Protein AF-D7A2U1-F1 (afdb_monomer)

Solvent-accessible surface area (backbone atoms only — not comparable to full-atom values): 10963 Å² total; per-residue (Å²): 135,89,74,88,78,70,87,69,77,74,86,73,83,76,58,61,62,72,36,66,75,49,27,53,50,54,51,51,44,51,55,37,50,50,51,31,51,52,30,52,53,51,42,58,48,54,57,47,52,61,68,72,47,79,77,70,96,51,59,62,74,56,27,54,76,69,73,43,89,65,82,78,58,64,66,57,54,51,50,46,53,51,32,54,46,50,36,49,51,29,52,53,50,45,54,54,46,55,51,51,48,60,64,42,44,62,60,35,48,49,57,48,48,62,69,44,41,64,62,51,27,54,53,50,32,54,50,47,54,52,47,52,54,49,52,52,54,48,47,56,52,53,51,53,50,50,51,36,57,73,70,72,48,86,58,71,86,72,62,79,81,84,64,65,92,46,41,56,71,90,82,42,20,54,59,42,53,50,51,48,53,34,36,77,72,70,35,32,93,125

Nearest PDB structures (foldseek):
  6djl-assembly1_C  TM=4.230E-01  e=4.442E+00  Homo sapiens
  4wpe-assembly1_A-2  TM=2.690E-01  e=4.978E+00  Saccharomyces cerevisiae S288C

Secondary structure (DSSP, 8-state):
------------PPPGGGSHHHHHHHHHHHHHHHHHHHHHHHHHHHHHHHHHSPPPSS-HHHHHHTT------HHHHHHHHHHHHHHHHHHHHHHHHHHHHHHHHHHHHHHHHHHHHHHHHHHHHHHHHHHHHHHHHHHHHHHHHHHHHHTT---GGG-PPP-GGG--TTTTHHHHHHHHHHHHTTSS--

Foldseek 3Di:
DDDPPDPPVPDDQDDLCVPPVLVVLVVVLVVLVVQLVVLVVVLVVLVVVVVPDDDPPDDQVVCVVVVHDDDPCVVSVVSNVVSVVSNVVSVVVNVVSVVVSVVCVVVSVVVSCVVCVVVVLVVLQVVLVVLVVVLVVVVVVVVVVVVCVVVVHDCVVVVDDDPCVQPDVVVVGPSNVSNVVCVVVVSYDD

Structure (mmCIF, N/CA/C/O backbone):
data_AF-D7A2U1-F1
#
_entry.id   AF-D7A2U1-F1
#
loop_
_atom_site.group_PDB
_atom_site.id
_atom_site.type_symbol
_atom_site.label_atom_id
_atom_site.label_alt_id
_atom_site.label_comp_id
_atom_site.label_asym_id
_atom_site.label_entity_id
_atom_site.label_seq_id
_atom_site.pdbx_PDB_ins_code
_atom_site.Cartn_x
_atom_site.Cartn_y
_atom_site.Cartn_z
_atom_site.occupancy
_atom_site.B_iso_or_equiv
_atom_site.auth_seq_id
_atom_site.auth_comp_id
_atom_site.auth_asym_id
_atom_site.auth_atom_id
_atom_site.pdbx_PDB_model_num
ATOM 1 N N . MET A 1 1 ? -17.015 -5.961 -38.546 1.00 36.94 1 MET A N 1
ATOM 2 C CA . MET A 1 1 ? -16.729 -7.315 -38.029 1.00 36.94 1 MET A CA 1
ATOM 3 C C . MET A 1 1 ? -16.160 -7.186 -36.632 1.00 36.94 1 MET A C 1
ATOM 5 O O . MET A 1 1 ? -15.204 -6.450 -36.437 1.00 36.94 1 MET A O 1
ATOM 9 N N . ALA A 1 2 ? -16.819 -7.824 -35.670 1.00 43.53 2 ALA A N 1
ATOM 10 C CA . ALA A 1 2 ? -16.455 -7.813 -34.265 1.00 43.53 2 ALA A CA 1
ATOM 11 C C . ALA A 1 2 ? -15.238 -8.707 -33.988 1.00 43.53 2 ALA A C 1
ATOM 13 O O . ALA A 1 2 ? -15.173 -9.831 -34.483 1.00 43.53 2 ALA A O 1
ATOM 14 N N . LYS A 1 3 ? -14.357 -8.246 -33.098 1.00 37.22 3 LYS A N 1
ATOM 15 C CA . LYS A 1 3 ? -13.795 -9.101 -32.049 1.00 37.22 3 LYS A CA 1
ATOM 16 C C . LYS A 1 3 ? -13.407 -8.239 -30.850 1.00 37.22 3 LYS A C 1
ATOM 18 O O . LYS A 1 3 ? -12.288 -7.751 -30.728 1.00 37.22 3 LYS A O 1
ATOM 23 N N . ALA A 1 4 ? -14.389 -8.037 -29.972 1.00 47.97 4 ALA A N 1
ATOM 24 C CA . ALA A 1 4 ? -14.117 -7.748 -28.575 1.00 47.97 4 ALA A CA 1
ATOM 25 C C . ALA A 1 4 ? -13.250 -8.899 -28.057 1.00 47.97 4 ALA A C 1
ATOM 27 O O . ALA A 1 4 ? -13.693 -10.048 -28.041 1.00 47.97 4 ALA A O 1
ATOM 28 N N . THR A 1 5 ? -11.996 -8.603 -27.737 1.00 38.47 5 THR A N 1
ATOM 29 C CA . THR A 1 5 ? -11.069 -9.608 -27.225 1.00 38.47 5 THR A CA 1
ATOM 30 C C . THR A 1 5 ? -10.837 -9.292 -25.761 1.00 38.47 5 THR A C 1
ATOM 32 O O . THR A 1 5 ? -10.084 -8.391 -25.417 1.00 38.47 5 THR A O 1
ATOM 35 N N . THR A 1 6 ? -11.586 -10.039 -24.953 1.00 37.78 6 THR A N 1
ATOM 36 C CA . THR A 1 6 ? -11.286 -10.445 -23.582 1.00 37.78 6 THR A CA 1
ATOM 37 C C . THR A 1 6 ? -11.189 -9.321 -22.557 1.00 37.78 6 THR A C 1
ATOM 39 O O . THR A 1 6 ? -10.197 -8.610 -22.446 1.00 37.78 6 THR A O 1
ATOM 42 N N . THR A 1 7 ? -12.223 -9.232 -21.723 1.00 44.09 7 THR A N 1
ATOM 43 C CA . THR A 1 7 ? -12.132 -8.664 -20.380 1.00 44.09 7 THR A CA 1
ATOM 44 C C . THR A 1 7 ? -11.106 -9.491 -19.601 1.00 44.09 7 THR A C 1
ATOM 46 O O . THR A 1 7 ? -11.452 -10.472 -18.950 1.00 44.09 7 THR A O 1
ATOM 49 N N . ASP A 1 8 ? -9.826 -9.148 -19.746 1.00 48.16 8 ASP A N 1
ATOM 50 C CA . ASP A 1 8 ? -8.756 -9.624 -18.878 1.00 48.16 8 ASP A CA 1
ATOM 51 C C . ASP A 1 8 ? -9.164 -9.214 -17.464 1.00 48.16 8 ASP A C 1
ATOM 53 O O . ASP A 1 8 ? -9.326 -8.023 -17.173 1.00 48.16 8 ASP A O 1
ATOM 57 N N . SER A 1 9 ? -9.487 -10.184 -16.612 1.00 56.66 9 SER A N 1
ATOM 58 C CA . SER A 1 9 ? -9.866 -9.904 -15.234 1.00 56.66 9 SER A CA 1
ATOM 59 C C . SER A 1 9 ? -8.677 -9.211 -14.578 1.00 56.66 9 SER A C 1
ATOM 61 O O . SER A 1 9 ? -7.689 -9.858 -14.240 1.00 56.66 9 SER A O 1
ATOM 63 N N . ALA A 1 10 ? -8.746 -7.884 -14.466 1.00 84.56 10 ALA A N 1
ATOM 64 C CA . ALA A 1 10 ? -7.636 -7.065 -14.012 1.00 84.56 10 ALA A CA 1
ATOM 65 C C . ALA A 1 10 ? -7.094 -7.610 -12.685 1.00 84.56 10 ALA A C 1
ATOM 67 O O . ALA A 1 10 ? -7.826 -7.618 -11.691 1.00 84.56 10 ALA A O 1
ATOM 68 N N . TYR A 1 11 ? -5.829 -8.049 -12.687 1.00 89.38 11 TYR A N 1
ATOM 69 C CA . TYR A 1 11 ? -5.155 -8.628 -11.523 1.00 89.38 11 TYR A CA 1
ATOM 70 C C . TYR A 1 11 ? -5.477 -7.849 -10.241 1.00 89.38 11 TYR A C 1
ATOM 72 O O . TYR A 1 11 ? -5.419 -6.612 -10.218 1.00 89.38 11 TYR A O 1
ATOM 80 N N . ARG A 1 12 ? -5.827 -8.575 -9.176 1.00 93.19 12 ARG A N 1
ATOM 81 C CA . ARG A 1 12 ? -6.178 -8.013 -7.870 1.00 93.19 12 ARG A CA 1
ATOM 82 C C . ARG A 1 12 ? -5.129 -8.410 -6.847 1.00 93.19 12 ARG A C 1
ATOM 84 O O . ARG A 1 12 ? -4.837 -9.585 -6.676 1.00 93.19 12 ARG A O 1
ATOM 91 N N . VAL A 1 13 ? -4.592 -7.406 -6.161 1.00 95.00 13 VAL A N 1
ATOM 92 C CA . VAL A 1 13 ? -3.661 -7.610 -5.050 1.00 95.00 13 VAL A CA 1
ATOM 93 C C . VAL A 1 13 ? -4.417 -8.260 -3.883 1.00 95.00 13 VAL A C 1
ATOM 95 O O . VAL A 1 13 ? -5.469 -7.735 -3.500 1.00 95.00 13 VAL A O 1
ATOM 98 N N . PRO A 1 14 ? -3.904 -9.362 -3.306 1.00 95.12 14 PRO A N 1
ATOM 99 C CA . PRO A 1 14 ? -4.484 -9.961 -2.113 1.00 95.12 14 PRO A CA 1
ATOM 100 C C . PRO A 1 14 ? -4.511 -8.960 -0.947 1.00 95.12 14 PRO A C 1
ATOM 102 O O . PRO A 1 14 ? -3.534 -8.239 -0.723 1.00 95.12 14 PRO A O 1
ATOM 105 N N . PRO A 1 15 ? -5.604 -8.886 -0.170 1.00 96.19 15 PRO A N 1
ATOM 106 C CA . PRO A 1 15 ? -5.626 -8.063 1.033 1.00 96.19 15 PRO A CA 1
ATOM 107 C C . PRO A 1 15 ? -4.708 -8.665 2.105 1.00 96.19 15 PRO A C 1
ATOM 109 O O . PRO A 1 15 ? -4.471 -9.869 2.115 1.00 96.19 15 PRO A O 1
ATOM 112 N N . LEU A 1 16 ? -4.262 -7.874 3.086 1.00 95.69 16 LEU A N 1
ATOM 113 C CA . LEU A 1 16 ? -3.470 -8.399 4.217 1.00 95.69 16 LEU A CA 1
ATOM 114 C C . LEU A 1 16 ? -4.220 -9.465 5.035 1.00 95.69 16 LEU A C 1
ATOM 116 O O . LEU A 1 16 ? -3.598 -10.311 5.666 1.00 95.69 16 LEU A O 1
ATOM 120 N N . THR A 1 17 ? -5.554 -9.451 5.002 1.00 96.50 17 THR A N 1
ATOM 121 C CA . THR A 1 17 ? -6.414 -10.475 5.614 1.00 96.50 17 THR A CA 1
ATOM 122 C C . THR A 1 17 ? -6.380 -11.821 4.885 1.00 96.50 17 THR A C 1
ATOM 124 O O . THR A 1 17 ? -6.968 -12.776 5.377 1.00 96.50 17 THR A O 1
ATOM 127 N N . SER A 1 18 ? -5.686 -11.932 3.748 1.00 95.81 18 SER A N 1
ATOM 128 C CA . SER A 1 18 ? -5.330 -13.234 3.166 1.00 95.81 18 SER A CA 1
ATOM 129 C C . SER A 1 18 ? -4.308 -13.986 4.027 1.00 95.81 18 SER A C 1
ATOM 131 O O . SER A 1 18 ? -4.271 -15.213 4.005 1.00 95.81 18 SER A O 1
ATOM 133 N N . VAL A 1 19 ? -3.515 -13.272 4.838 1.00 97.38 19 VAL A N 1
ATOM 134 C CA . VAL A 1 19 ? -2.532 -13.865 5.749 1.00 97.38 19 VAL A CA 1
ATOM 135 C C . VAL A 1 19 ? -3.229 -14.281 7.052 1.00 97.38 19 VAL A C 1
ATOM 137 O O . VAL A 1 19 ? -3.693 -13.402 7.788 1.00 97.38 19 VAL A O 1
ATOM 140 N N . PRO A 1 20 ? -3.263 -15.584 7.413 1.00 96.62 20 PRO A N 1
ATOM 141 C CA . PRO A 1 20 ? -4.098 -16.086 8.511 1.00 96.62 20 PRO A CA 1
ATOM 142 C C . PRO A 1 20 ? -3.862 -15.406 9.866 1.00 96.62 20 PRO A C 1
ATOM 144 O O . PRO A 1 20 ? -4.812 -15.062 10.567 1.00 96.62 20 PRO A O 1
ATOM 147 N N . ALA A 1 21 ? -2.601 -15.150 10.226 1.00 94.50 21 ALA A N 1
ATOM 148 C CA . ALA A 1 21 ? -2.260 -14.505 11.496 1.00 94.50 21 ALA A CA 1
ATOM 149 C C . ALA A 1 21 ? -2.782 -13.058 11.584 1.00 94.50 21 ALA A C 1
ATOM 151 O O . ALA A 1 21 ? -3.271 -12.629 12.629 1.00 94.50 21 ALA A O 1
ATOM 152 N N . TYR A 1 22 ? -2.714 -12.311 10.479 1.00 97.38 22 TYR A N 1
ATOM 153 C CA . TYR A 1 22 ? -3.237 -10.947 10.409 1.00 97.38 22 TYR A CA 1
ATOM 154 C C . TYR A 1 22 ? -4.770 -10.945 10.377 1.00 97.38 22 TYR A C 1
ATOM 156 O O . TYR A 1 22 ? -5.405 -10.141 11.059 1.00 97.38 22 TYR A O 1
ATOM 164 N N . ALA A 1 23 ? -5.365 -11.887 9.640 1.00 97.75 23 ALA A N 1
ATOM 165 C CA . ALA A 1 23 ? -6.809 -12.080 9.568 1.00 97.75 23 ALA A CA 1
ATOM 166 C C . ALA A 1 23 ? -7.424 -12.356 10.946 1.00 97.75 23 ALA A C 1
ATOM 168 O O . ALA A 1 23 ? -8.427 -11.741 11.298 1.00 97.75 23 ALA A O 1
ATOM 169 N N . ALA A 1 24 ? -6.793 -13.213 11.754 1.00 97.56 24 ALA A N 1
ATOM 170 C CA . ALA A 1 24 ? -7.253 -13.527 13.105 1.00 97.56 24 ALA A CA 1
ATOM 171 C C . ALA A 1 24 ? -7.263 -12.291 14.023 1.00 97.56 24 ALA A C 1
ATOM 173 O O . ALA A 1 24 ? -8.225 -12.069 14.758 1.00 97.56 24 ALA A O 1
ATOM 174 N N . LEU A 1 25 ? -6.229 -11.444 13.953 1.00 97.88 25 LEU A N 1
ATOM 175 C CA . LEU A 1 25 ? -6.185 -10.185 14.705 1.00 97.88 25 LEU A CA 1
ATOM 176 C C . LEU A 1 25 ? -7.253 -9.193 14.225 1.00 97.88 25 LEU A C 1
ATOM 178 O O . LEU A 1 25 ? -7.894 -8.537 15.046 1.00 97.88 25 LEU A O 1
ATOM 182 N N . ALA A 1 26 ? -7.470 -9.099 12.911 1.00 97.88 26 ALA A N 1
ATOM 183 C CA . ALA A 1 26 ? -8.495 -8.237 12.330 1.00 97.88 26 ALA A CA 1
ATOM 184 C C . ALA A 1 26 ? -9.914 -8.691 12.716 1.00 97.88 26 ALA A C 1
ATOM 186 O O . ALA A 1 26 ? -10.735 -7.861 13.103 1.00 97.88 26 ALA A O 1
ATOM 187 N N . ALA A 1 27 ? -10.177 -10.000 12.689 1.00 98.06 27 ALA A N 1
ATOM 188 C CA . ALA A 1 27 ? -11.430 -10.583 13.161 1.00 98.06 27 ALA A CA 1
ATOM 189 C C . ALA A 1 27 ? -11.636 -10.296 14.653 1.00 98.06 27 ALA A C 1
ATOM 191 O O . ALA A 1 27 ? -12.689 -9.798 15.048 1.00 98.06 27 ALA A O 1
ATOM 192 N N . LYS A 1 28 ? -10.595 -10.484 15.477 1.00 98.06 28 LYS A N 1
ATOM 193 C CA . LYS A 1 28 ? -10.695 -10.205 16.913 1.00 98.06 28 LYS A CA 1
ATOM 194 C C . LYS A 1 28 ? -10.954 -8.730 17.209 1.00 98.06 28 LYS A C 1
ATOM 196 O O . LYS A 1 28 ? -11.691 -8.407 18.137 1.00 98.06 28 LYS A O 1
ATOM 201 N N . ARG A 1 29 ? -10.373 -7.827 16.417 1.00 98.19 29 ARG A N 1
ATOM 202 C CA . ARG A 1 29 ? -10.657 -6.391 16.499 1.00 98.19 29 ARG A CA 1
ATOM 203 C C . ARG A 1 29 ? -12.133 -6.104 16.241 1.00 98.19 29 ARG A C 1
ATOM 205 O O . ARG A 1 29 ? -12.731 -5.376 17.026 1.00 98.19 29 ARG A O 1
ATOM 212 N N . ALA A 1 30 ? -12.704 -6.684 15.185 1.00 98.12 30 ALA A N 1
ATOM 213 C CA . ALA A 1 30 ? -14.119 -6.521 14.857 1.00 98.12 30 ALA A CA 1
ATOM 214 C C . ALA A 1 30 ? -15.019 -7.021 16.001 1.00 98.12 30 ALA A C 1
ATOM 216 O O . ALA A 1 30 ? -15.872 -6.273 16.468 1.00 98.12 30 ALA A O 1
ATOM 217 N N . GLU A 1 31 ? -14.736 -8.204 16.558 1.00 97.75 31 GLU A N 1
ATOM 218 C CA . GLU A 1 31 ? -15.466 -8.730 17.724 1.00 97.75 31 GLU A CA 1
ATOM 219 C C . GLU A 1 31 ? -15.445 -7.764 18.923 1.00 97.75 31 GLU A C 1
ATOM 221 O O . GLU A 1 31 ? -16.466 -7.552 19.579 1.00 97.75 31 GLU A O 1
ATOM 226 N N . MET A 1 32 ? -14.290 -7.161 19.232 1.00 98.00 32 MET A N 1
ATOM 227 C CA . MET A 1 32 ? -14.181 -6.210 20.347 1.00 98.00 32 MET A CA 1
ATOM 228 C C . MET A 1 32 ? -14.904 -4.888 20.062 1.00 98.00 32 MET A C 1
ATOM 230 O O . MET A 1 32 ? -15.458 -4.286 20.982 1.00 98.00 32 MET A O 1
ATOM 234 N N . GLN A 1 33 ? -14.940 -4.441 18.804 1.00 97.88 33 GLN A N 1
ATOM 235 C CA . GLN A 1 33 ? -15.712 -3.263 18.394 1.00 97.88 33 GLN A CA 1
ATOM 236 C C . GLN A 1 33 ? -17.219 -3.507 18.515 1.00 97.88 33 GLN A C 1
ATOM 238 O O . GLN A 1 33 ? -17.945 -2.632 19.000 1.00 97.88 33 GLN A O 1
ATOM 243 N N . ASP A 1 34 ? -17.683 -4.698 18.137 1.00 98.00 34 ASP A N 1
ATOM 244 C CA . ASP A 1 34 ? -19.081 -5.100 18.277 1.00 98.00 34 ASP A CA 1
ATOM 245 C C . ASP A 1 34 ? -19.484 -5.177 19.752 1.00 98.00 34 ASP A C 1
ATOM 247 O O . ASP A 1 34 ? -20.514 -4.619 20.142 1.00 98.00 34 ASP A O 1
ATOM 251 N N . LEU A 1 35 ? -18.633 -5.772 20.597 1.00 96.38 35 LEU A N 1
ATOM 252 C CA . LEU A 1 35 ? -18.842 -5.830 22.045 1.00 96.38 35 LEU A CA 1
ATOM 253 C C . LEU A 1 35 ? -18.916 -4.432 22.674 1.00 96.38 35 LEU A C 1
ATOM 255 O O . LEU A 1 35 ? -19.823 -4.150 23.463 1.00 96.38 35 LEU A O 1
ATOM 259 N N . GLN A 1 36 ? -17.994 -3.539 22.308 1.00 97.00 36 GLN A N 1
ATOM 260 C CA . GLN A 1 36 ? -17.973 -2.157 22.790 1.00 97.00 36 GLN A CA 1
ATOM 261 C C . GLN A 1 36 ? -19.243 -1.406 22.363 1.00 97.00 36 GLN A C 1
ATOM 263 O O . GLN A 1 36 ? -19.904 -0.750 23.170 1.00 97.00 36 GLN A O 1
ATOM 268 N N . THR A 1 37 ? -19.633 -1.544 21.095 1.00 97.75 37 THR A N 1
ATOM 269 C CA . THR A 1 37 ? -20.832 -0.904 20.542 1.00 97.75 37 THR A CA 1
ATOM 270 C C . THR A 1 37 ? -22.104 -1.422 21.211 1.00 97.75 37 THR A C 1
ATOM 272 O O . THR A 1 37 ? -22.977 -0.628 21.570 1.00 97.75 37 THR A O 1
ATOM 275 N N . ALA A 1 38 ? -22.212 -2.737 21.422 1.00 96.88 38 ALA A N 1
ATOM 276 C CA . ALA A 1 38 ? -23.333 -3.349 22.125 1.00 96.88 38 ALA A CA 1
ATOM 277 C C . ALA A 1 38 ? -23.425 -2.854 23.575 1.00 96.88 38 ALA A C 1
ATOM 279 O O . ALA A 1 38 ? -24.490 -2.394 23.989 1.00 96.88 38 ALA A O 1
ATOM 280 N N . SER A 1 39 ? -22.299 -2.846 24.295 1.00 95.19 39 SER A N 1
ATOM 281 C CA . SER A 1 39 ? -22.237 -2.407 25.694 1.00 95.19 39 SER A CA 1
ATOM 282 C C . SER A 1 39 ? -22.659 -0.945 25.849 1.00 95.19 39 SER A C 1
ATOM 284 O O . SER A 1 39 ? -23.487 -0.616 26.695 1.00 95.19 39 SER A O 1
ATOM 286 N N . ARG A 1 40 ? -22.165 -0.058 24.975 1.00 96.69 40 ARG A N 1
ATOM 287 C CA . ARG A 1 40 ? -22.536 1.369 24.970 1.00 96.69 40 ARG A CA 1
ATOM 288 C C . ARG A 1 40 ? -24.001 1.597 24.631 1.00 96.69 40 ARG A C 1
ATOM 290 O O . ARG A 1 40 ? -24.629 2.492 25.196 1.00 96.69 40 ARG A O 1
ATOM 297 N N . ARG A 1 41 ? -24.551 0.822 23.693 1.00 97.62 41 ARG A N 1
ATOM 298 C CA . ARG A 1 41 ? -25.967 0.912 23.318 1.00 97.62 41 ARG A CA 1
ATOM 299 C C . ARG A 1 41 ? -26.867 0.525 24.489 1.00 97.62 41 ARG A C 1
ATOM 301 O O . ARG A 1 41 ? -27.833 1.237 24.753 1.00 97.62 41 ARG A O 1
ATOM 308 N N . GLU A 1 42 ? -26.543 -0.564 25.180 1.00 95.06 42 GLU A N 1
ATOM 309 C CA . GLU A 1 42 ? -27.300 -1.030 26.345 1.00 95.06 42 GLU A CA 1
ATOM 310 C C . GLU A 1 42 ? -27.183 -0.053 27.519 1.00 95.06 42 GLU A C 1
ATOM 312 O O . GLU A 1 42 ? -28.192 0.328 28.105 1.00 95.06 42 GLU A O 1
ATOM 317 N N . LEU A 1 43 ? -25.982 0.460 27.781 1.00 93.88 43 LEU A N 1
ATOM 318 C CA . LEU A 1 43 ? -25.740 1.456 28.821 1.00 93.88 43 LEU A CA 1
ATOM 319 C C . LEU A 1 43 ? -26.580 2.723 28.608 1.00 93.88 43 LEU A C 1
ATOM 321 O O . LEU A 1 43 ? -27.282 3.153 29.517 1.00 93.88 43 LEU A O 1
ATOM 325 N N . ARG A 1 44 ? -26.612 3.266 27.383 1.00 94.75 44 ARG A N 1
ATOM 326 C CA . ARG A 1 44 ? -27.467 4.421 27.042 1.00 94.75 44 ARG A CA 1
ATOM 327 C C . ARG A 1 44 ? -28.959 4.124 27.174 1.00 94.75 44 ARG A C 1
ATOM 329 O O . ARG A 1 44 ? -29.753 5.046 27.333 1.00 94.75 44 ARG A O 1
ATOM 336 N N . LYS A 1 45 ? -29.374 2.869 26.994 1.00 94.44 45 LYS A N 1
ATOM 337 C CA . LYS A 1 45 ? -30.769 2.460 27.179 1.00 94.44 45 LYS A CA 1
ATOM 338 C C . LYS A 1 45 ? -31.121 2.484 28.669 1.00 94.44 45 LYS A C 1
ATOM 340 O O . LYS A 1 45 ? -32.049 3.191 29.034 1.00 94.44 45 LYS A O 1
ATOM 345 N N . LEU A 1 46 ? -30.323 1.819 29.504 1.00 90.94 46 LEU A N 1
ATOM 346 C CA . LEU A 1 46 ? -30.541 1.755 30.953 1.00 90.94 46 LEU A CA 1
ATOM 347 C C . LEU A 1 46 ? -30.443 3.133 31.625 1.00 90.94 46 LEU A C 1
ATOM 349 O O . LEU A 1 46 ? -31.247 3.451 32.492 1.00 90.94 46 LEU A O 1
ATOM 353 N N . GLU A 1 47 ? -29.501 3.984 31.206 1.00 89.44 47 GLU A N 1
ATOM 354 C CA . GLU A 1 47 ? -29.379 5.349 31.742 1.00 89.44 47 GLU A CA 1
ATOM 355 C C . GLU A 1 47 ? -30.601 6.223 31.398 1.00 89.44 47 GLU A C 1
ATOM 357 O O . GLU A 1 47 ? -31.025 7.039 32.219 1.00 89.44 47 GLU A O 1
ATOM 362 N N . ARG A 1 48 ? -31.215 6.023 30.220 1.00 89.56 48 ARG A N 1
ATOM 363 C CA . ARG A 1 48 ? -32.479 6.687 29.856 1.00 89.56 48 ARG A CA 1
ATOM 364 C C . ARG A 1 48 ? -33.650 6.167 30.677 1.00 89.56 48 ARG A C 1
ATOM 366 O O . ARG A 1 48 ? -34.354 6.976 31.265 1.00 89.56 48 ARG A O 1
ATOM 373 N N . GLU A 1 49 ? -33.800 4.849 30.790 1.00 86.00 49 GLU A N 1
ATOM 374 C CA . GLU A 1 49 ? -34.857 4.231 31.604 1.00 86.00 49 GLU A CA 1
ATOM 375 C C . GLU A 1 49 ? -34.792 4.700 33.066 1.00 86.00 49 GLU A C 1
ATOM 377 O O . GLU A 1 49 ? -35.822 5.012 33.660 1.00 86.00 49 GLU A O 1
ATOM 382 N N . LEU A 1 50 ? -33.589 4.835 33.634 1.00 82.56 50 LEU A N 1
ATOM 383 C CA . LEU A 1 50 ? -33.409 5.328 35.002 1.00 82.56 50 LEU A CA 1
ATOM 384 C C . LEU A 1 50 ? -33.774 6.815 35.156 1.00 82.56 50 LEU A C 1
ATOM 386 O O . LEU A 1 50 ? -34.233 7.221 36.217 1.00 82.56 50 LEU A O 1
ATOM 390 N N . THR A 1 51 ? -33.581 7.619 34.106 1.00 81.88 51 THR A N 1
ATOM 391 C CA . THR A 1 51 ? -33.954 9.045 34.097 1.00 81.88 51 THR A CA 1
ATOM 392 C C . THR A 1 51 ? -35.462 9.235 33.905 1.00 81.88 51 THR A C 1
ATOM 394 O O . THR A 1 51 ? -36.050 10.147 34.479 1.00 81.88 51 THR A O 1
ATOM 397 N N . GLU A 1 52 ? -36.091 8.379 33.097 1.00 82.06 52 GLU A N 1
ATOM 398 C CA . GLU A 1 52 ? -37.529 8.415 32.800 1.00 82.06 52 GLU A CA 1
ATOM 399 C C . GLU A 1 52 ? -38.381 7.776 33.909 1.00 82.06 52 GLU A C 1
ATOM 401 O O . GLU A 1 52 ? -39.566 8.087 34.032 1.00 82.06 52 GLU A O 1
ATOM 406 N N . THR A 1 53 ? -37.790 6.916 34.745 1.00 70.25 53 THR A N 1
ATOM 407 C CA . THR A 1 53 ? -38.471 6.332 35.907 1.00 70.25 53 THR A CA 1
ATOM 408 C C . THR A 1 53 ? -38.583 7.383 37.020 1.00 70.25 53 THR A C 1
ATOM 410 O O . THR A 1 53 ? -37.554 7.811 37.549 1.00 70.25 53 THR A O 1
ATOM 413 N N . PRO A 1 54 ? -39.797 7.805 37.424 1.00 60.19 54 PRO A N 1
ATOM 414 C CA . PRO A 1 54 ? -39.959 8.789 38.488 1.00 60.19 54 PRO A CA 1
ATOM 415 C C . PRO A 1 54 ? -39.338 8.277 39.792 1.00 60.19 54 PRO A C 1
ATOM 417 O O . PRO A 1 54 ? -39.586 7.143 40.209 1.00 60.19 54 PRO A O 1
ATOM 420 N N . MET A 1 55 ? -38.526 9.117 40.445 1.00 58.00 55 MET A N 1
ATOM 421 C CA . MET A 1 55 ? -37.981 8.792 41.763 1.00 58.00 55 MET A CA 1
ATOM 422 C C . MET A 1 55 ? -39.140 8.561 42.743 1.00 58.00 55 MET A C 1
ATOM 424 O O . MET A 1 55 ? -40.023 9.420 42.834 1.00 58.00 55 MET A O 1
ATOM 428 N N . PRO A 1 56 ? -39.160 7.441 43.487 1.00 56.56 56 PRO A N 1
ATOM 429 C CA . PRO A 1 56 ? -40.190 7.220 44.487 1.00 56.56 56 PRO A CA 1
ATOM 430 C C . PRO A 1 56 ? -40.141 8.351 45.521 1.00 56.56 56 PRO A C 1
ATOM 432 O O . PRO A 1 56 ? -39.077 8.689 46.043 1.00 56.56 56 PRO A O 1
ATOM 435 N N . ALA A 1 57 ? -41.304 8.939 45.814 1.00 55.81 57 ALA A N 1
ATOM 436 C CA . ALA A 1 57 ? -41.450 10.045 46.767 1.00 55.81 57 ALA A CA 1
ATOM 437 C C . ALA A 1 57 ? -41.008 9.669 48.196 1.00 55.81 57 ALA A C 1
ATOM 439 O O . ALA A 1 57 ? -40.791 10.538 49.040 1.00 55.81 57 ALA A O 1
ATOM 440 N N . LEU A 1 58 ? -40.862 8.369 48.463 1.00 57.28 58 LEU A N 1
ATOM 441 C CA . LEU A 1 58 ? -40.515 7.794 49.751 1.00 57.28 58 LEU A CA 1
ATOM 442 C C . LEU A 1 58 ? -39.251 6.938 49.633 1.00 57.28 58 LEU A C 1
ATOM 444 O O . LEU A 1 58 ? -39.033 6.208 48.667 1.00 57.28 58 LEU A O 1
ATOM 448 N N . ARG A 1 59 ? -38.409 7.003 50.667 1.00 59.81 59 ARG A N 1
ATOM 449 C CA . ARG A 1 59 ? -37.216 6.158 50.798 1.00 59.81 59 ARG A CA 1
ATOM 450 C C . ARG A 1 59 ? -37.649 4.686 50.848 1.00 59.81 59 ARG A C 1
ATOM 452 O O . ARG A 1 59 ? -38.602 4.373 51.553 1.00 59.81 59 ARG A O 1
ATOM 459 N N . ALA A 1 60 ? -36.928 3.784 50.177 1.00 63.75 60 ALA A N 1
ATOM 460 C CA . ALA A 1 60 ? -37.319 2.374 50.009 1.00 63.75 60 ALA A CA 1
ATOM 461 C C . ALA A 1 60 ? -37.731 1.654 51.314 1.00 63.75 60 ALA A C 1
ATOM 463 O O . ALA A 1 60 ? -38.694 0.899 51.318 1.00 63.75 60 ALA A O 1
ATOM 464 N N . GLY A 1 61 ? -37.064 1.940 52.440 1.00 61.03 61 GLY A N 1
ATOM 465 C CA . GLY A 1 61 ? -37.441 1.378 53.746 1.00 61.03 61 GLY A CA 1
ATOM 466 C C . GLY A 1 61 ? -38.785 1.882 54.292 1.00 61.03 61 GLY A C 1
ATOM 467 O O . GLY A 1 61 ? -39.470 1.144 54.985 1.00 61.03 61 GLY A O 1
ATOM 468 N N . VAL A 1 62 ? -39.186 3.112 53.957 1.00 65.56 62 VAL A N 1
ATOM 469 C CA . VAL A 1 62 ? -40.487 3.692 54.334 1.00 65.56 62 VAL A CA 1
ATOM 470 C C . VAL A 1 62 ? -41.591 3.183 53.406 1.00 65.56 62 VAL A C 1
ATOM 472 O O . VAL A 1 62 ? -42.649 2.806 53.891 1.00 65.56 62 VAL A O 1
ATOM 475 N N . ALA A 1 63 ? -41.330 3.086 52.099 1.00 66.50 63 ALA A N 1
ATOM 476 C CA . ALA A 1 63 ? -42.267 2.498 51.137 1.00 66.50 63 ALA A CA 1
ATOM 477 C C . ALA A 1 63 ? -42.568 1.019 51.459 1.00 66.50 63 ALA A C 1
ATOM 479 O O . ALA A 1 63 ? -43.728 0.617 51.485 1.00 66.50 63 ALA A O 1
ATOM 480 N N . ALA A 1 64 ? -41.542 0.239 51.825 1.00 68.12 64 ALA A N 1
ATOM 481 C CA . ALA A 1 64 ? -41.705 -1.145 52.272 1.00 68.12 64 ALA A CA 1
ATOM 482 C C . ALA A 1 64 ? -42.515 -1.263 53.579 1.00 68.12 64 ALA A C 1
ATOM 484 O O . ALA A 1 64 ? -43.332 -2.170 53.714 1.00 68.12 64 ALA A O 1
ATOM 485 N N . LEU A 1 65 ? -42.333 -0.332 54.526 1.00 68.00 65 LEU A N 1
ATOM 486 C CA . LEU A 1 65 ? -43.140 -0.265 55.754 1.00 68.00 65 LEU A CA 1
ATOM 487 C C . LEU A 1 65 ? -44.602 0.131 55.487 1.00 68.00 65 LEU A C 1
ATOM 489 O O . LEU A 1 65 ? -45.479 -0.243 56.261 1.00 68.00 65 LEU A O 1
ATOM 493 N N . LEU A 1 66 ? -44.866 0.865 54.403 1.00 71.25 66 LEU A N 1
ATOM 494 C CA . LEU A 1 66 ? -46.204 1.284 53.972 1.00 71.25 66 LEU A CA 1
ATOM 495 C C . LEU A 1 66 ? -46.879 0.280 53.019 1.00 71.25 66 LEU A C 1
ATOM 497 O O . LEU A 1 66 ? -48.018 0.499 52.616 1.00 71.25 66 LEU A O 1
ATOM 501 N N . GLY A 1 67 ? -46.210 -0.828 52.679 1.00 56.38 67 GLY A N 1
ATOM 502 C CA . GLY A 1 67 ? -46.730 -1.842 51.756 1.00 56.38 67 GLY A CA 1
ATOM 503 C C . GLY A 1 67 ? -46.754 -1.405 50.287 1.00 56.38 67 GLY A C 1
ATOM 504 O O . GLY A 1 67 ? -47.412 -2.046 49.469 1.00 56.38 67 GLY A O 1
ATOM 505 N N . GLU A 1 68 ? -46.052 -0.327 49.938 1.00 64.06 68 GLU A N 1
ATOM 506 C CA . GLU A 1 68 ? -45.925 0.149 48.562 1.00 64.06 68 GLU A CA 1
ATOM 507 C C . GLU A 1 68 ? -44.834 -0.631 47.816 1.00 64.06 68 GLU A C 1
ATOM 509 O O . GLU A 1 68 ? -43.786 -0.967 48.373 1.00 64.06 68 GLU A O 1
ATOM 514 N N . ALA A 1 69 ? -45.066 -0.909 46.529 1.00 52.00 69 ALA A N 1
ATOM 515 C CA . ALA A 1 69 ? -44.097 -1.604 45.691 1.00 52.00 69 ALA A CA 1
ATOM 516 C C . ALA A 1 69 ? -42.827 -0.754 45.524 1.00 52.00 69 ALA A C 1
ATOM 518 O O . ALA A 1 69 ? -42.831 0.291 44.873 1.00 52.00 69 ALA A O 1
ATOM 519 N N . THR A 1 70 ? -41.717 -1.214 46.094 1.00 55.34 70 THR A N 1
ATOM 520 C CA . THR A 1 70 ? -40.403 -0.618 45.860 1.00 55.34 70 THR A CA 1
ATOM 521 C C . THR A 1 70 ? -39.884 -1.051 44.495 1.00 55.34 70 THR A C 1
ATOM 523 O O . THR A 1 70 ? -39.733 -2.244 44.239 1.00 55.34 70 THR A O 1
ATOM 526 N N . VAL A 1 71 ? -39.563 -0.093 43.625 1.00 56.75 71 VAL A N 1
ATOM 527 C CA . VAL A 1 71 ? -38.824 -0.380 42.390 1.00 56.75 71 VAL A CA 1
ATOM 528 C C . VAL A 1 71 ? -37.400 -0.789 42.783 1.00 56.75 71 VAL A C 1
ATOM 530 O O . VAL A 1 71 ? -36.635 0.036 43.284 1.00 56.75 71 VAL A O 1
ATOM 533 N N . GLU A 1 72 ? -37.036 -2.060 42.595 1.00 57.53 72 GLU A N 1
ATOM 534 C CA . GLU A 1 72 ? -35.668 -2.544 42.824 1.00 57.53 72 GLU A CA 1
ATOM 535 C C . GLU A 1 72 ? -34.714 -1.966 41.767 1.00 57.53 72 GLU A C 1
ATOM 537 O O . GLU A 1 72 ? -34.476 -2.538 40.707 1.00 57.53 72 GLU A O 1
ATOM 542 N N . GLN A 1 73 ? -34.147 -0.793 42.054 1.00 65.69 73 GLN A N 1
ATOM 543 C CA . GLN A 1 73 ? -33.150 -0.145 41.193 1.00 65.69 73 GLN A CA 1
ATOM 544 C C . GLN A 1 73 ? -31.742 -0.761 41.334 1.00 65.69 73 GLN A C 1
ATOM 546 O O . GLN A 1 73 ? -30.860 -0.476 40.522 1.00 65.69 73 GLN A O 1
ATOM 551 N N . SER A 1 74 ? -31.510 -1.621 42.334 1.00 65.94 74 SER A N 1
ATOM 552 C CA . SER A 1 74 ? -30.200 -2.232 42.624 1.00 65.94 74 SER A CA 1
ATOM 553 C C . SER A 1 74 ? -29.655 -3.057 41.453 1.00 65.94 74 SER A C 1
ATOM 555 O O . SER A 1 74 ? -28.504 -2.857 41.061 1.00 65.94 74 SER A O 1
ATOM 557 N N . GLY A 1 75 ? -30.483 -3.903 40.831 1.00 77.75 75 GLY A N 1
ATOM 558 C CA . GLY A 1 75 ? -30.077 -4.727 39.685 1.00 77.75 75 GLY A CA 1
ATOM 559 C C . GLY A 1 75 ? -29.740 -3.910 38.430 1.00 77.75 75 GLY A C 1
ATOM 560 O O . GLY A 1 75 ? -28.856 -4.280 37.657 1.00 77.75 75 GLY A O 1
ATOM 561 N N . VAL A 1 76 ? -30.380 -2.749 38.248 1.00 82.12 76 VAL A N 1
ATOM 562 C CA . VAL A 1 76 ? -30.088 -1.830 37.133 1.00 82.12 76 VAL A CA 1
ATOM 563 C C . VAL A 1 76 ? -28.727 -1.159 37.327 1.00 82.12 76 VAL A C 1
ATOM 565 O O . VAL A 1 76 ? -27.935 -1.083 36.388 1.00 82.12 76 VAL A O 1
ATOM 568 N N . HIS A 1 77 ? -28.414 -0.715 38.547 1.00 84.44 77 HIS A N 1
ATOM 569 C CA . HIS A 1 77 ? -27.109 -0.128 38.860 1.00 84.44 77 HIS A CA 1
ATOM 570 C C . HIS A 1 77 ? -25.960 -1.135 38.724 1.00 84.44 77 HIS A C 1
ATOM 572 O O . HIS A 1 77 ? -24.911 -0.782 38.177 1.00 84.44 77 HIS A O 1
ATOM 578 N N . GLU A 1 78 ? -26.160 -2.381 39.161 1.00 89.69 78 GLU A N 1
ATOM 579 C CA . GLU A 1 78 ? -25.190 -3.466 38.974 1.00 89.69 78 GLU A CA 1
ATOM 580 C C . GLU A 1 78 ? -24.954 -3.744 37.484 1.00 89.69 78 GLU A C 1
ATOM 582 O O . GLU A 1 78 ? -23.811 -3.745 37.019 1.00 89.69 78 GLU A O 1
ATOM 587 N N . ARG A 1 79 ? -26.030 -3.833 36.692 1.00 91.31 79 ARG A N 1
ATOM 588 C CA . ARG A 1 79 ? -25.927 -4.014 35.240 1.00 91.31 79 ARG A CA 1
ATOM 589 C C . ARG A 1 79 ? -25.185 -2.865 34.555 1.00 91.31 79 ARG A C 1
ATOM 591 O O . ARG A 1 79 ? -24.352 -3.107 33.682 1.00 91.31 79 ARG A O 1
ATOM 598 N N . ILE A 1 80 ? -25.438 -1.617 34.954 1.00 92.75 80 ILE A N 1
ATOM 599 C CA . ILE A 1 80 ? -24.700 -0.450 34.445 1.00 92.75 80 ILE A CA 1
ATOM 600 C C . ILE A 1 80 ? -23.211 -0.554 34.801 1.00 92.75 80 ILE A C 1
ATOM 602 O O . ILE A 1 80 ? -22.361 -0.282 33.948 1.00 92.75 80 ILE A O 1
ATOM 606 N N . ALA A 1 81 ? -22.872 -0.948 36.031 1.00 93.81 81 ALA A N 1
ATOM 607 C CA . ALA A 1 81 ? -21.483 -1.120 36.453 1.00 93.81 81 ALA A CA 1
ATOM 608 C C . ALA A 1 81 ? -20.765 -2.204 35.629 1.00 93.81 81 ALA A C 1
ATOM 610 O O . ALA A 1 81 ? -19.631 -1.992 35.184 1.00 93.81 81 ALA A O 1
ATOM 611 N N . ASP A 1 82 ? -21.442 -3.317 35.350 1.00 95.31 82 ASP A N 1
ATOM 612 C CA . ASP A 1 82 ? -20.937 -4.407 34.514 1.00 95.31 82 ASP A CA 1
ATOM 613 C C . ASP A 1 82 ? -20.711 -3.986 33.059 1.00 95.31 82 ASP A C 1
ATOM 615 O O . ASP A 1 82 ? -19.667 -4.290 32.474 1.00 95.31 82 ASP A O 1
ATOM 619 N N . LEU A 1 83 ? -21.643 -3.229 32.476 1.00 96.25 83 LEU A N 1
ATOM 620 C CA . LEU A 1 83 ? -21.499 -2.689 31.122 1.00 96.25 83 LEU A CA 1
ATOM 621 C C . LEU A 1 83 ? -20.354 -1.670 31.040 1.00 96.25 83 LEU A C 1
ATOM 623 O O . LEU A 1 83 ? -19.580 -1.696 30.084 1.00 96.25 83 LEU A O 1
ATOM 627 N N . LYS A 1 84 ? -20.182 -0.819 32.063 1.00 96.62 84 LYS A N 1
ATOM 628 C CA . LYS A 1 84 ? -19.040 0.114 32.168 1.00 96.62 84 LYS A CA 1
ATOM 629 C C . LYS A 1 84 ? -17.709 -0.618 32.314 1.00 96.62 84 LYS A C 1
ATOM 631 O O . LYS A 1 84 ? -16.689 -0.143 31.817 1.00 96.62 84 LYS A O 1
ATOM 636 N N . ARG A 1 85 ? -17.680 -1.752 33.018 1.00 97.38 85 ARG A N 1
ATOM 637 C CA . ARG A 1 85 ? -16.491 -2.612 33.102 1.00 97.38 85 ARG A CA 1
ATOM 638 C C . ARG A 1 85 ? -16.183 -3.234 31.740 1.00 97.38 85 ARG A C 1
ATOM 640 O O . ARG A 1 85 ? -15.081 -3.050 31.241 1.00 97.38 85 ARG A O 1
ATOM 647 N N . THR A 1 86 ? -17.186 -3.827 31.097 1.00 96.62 86 THR A N 1
ATOM 648 C CA . THR A 1 86 ? -17.061 -4.442 29.766 1.00 96.62 86 THR A CA 1
ATOM 649 C C . THR A 1 86 ? -16.572 -3.445 28.708 1.00 96.62 86 THR A C 1
ATOM 651 O O . THR A 1 86 ? -15.679 -3.770 27.931 1.00 96.62 86 THR A O 1
ATOM 654 N N . ASP A 1 87 ? -17.091 -2.211 28.694 1.00 97.06 87 ASP A N 1
ATOM 655 C CA . ASP A 1 87 ? -16.637 -1.160 27.768 1.00 97.06 87 ASP A CA 1
ATOM 656 C C . ASP A 1 87 ? -15.163 -0.778 27.984 1.00 97.06 87 ASP A C 1
ATOM 658 O O . ASP A 1 87 ? -14.407 -0.621 27.019 1.00 97.06 87 ASP A O 1
ATOM 662 N N . ARG A 1 88 ? -14.729 -0.665 29.247 1.00 97.81 88 ARG A N 1
ATOM 663 C CA . ARG A 1 88 ? -13.326 -0.386 29.588 1.00 97.81 88 ARG A CA 1
ATOM 664 C C . ARG A 1 88 ? -12.409 -1.528 29.165 1.00 97.81 88 ARG A C 1
ATOM 666 O O . ARG A 1 88 ? -11.389 -1.268 28.528 1.00 97.81 88 ARG A O 1
ATOM 673 N N . ASP A 1 89 ? -12.798 -2.768 29.445 1.00 97.69 89 ASP A N 1
ATOM 674 C CA . ASP A 1 89 ? -12.022 -3.956 29.083 1.00 97.69 89 ASP A CA 1
ATOM 675 C C . ASP A 1 89 ? -11.919 -4.107 27.558 1.00 97.69 89 ASP A C 1
ATOM 677 O O . ASP A 1 89 ? -10.828 -4.326 27.030 1.00 97.69 89 ASP A O 1
ATOM 681 N N . ALA A 1 90 ? -13.018 -3.887 26.825 1.00 97.25 90 ALA A N 1
ATOM 682 C CA . ALA A 1 90 ? -13.018 -3.878 25.362 1.00 97.25 90 ALA A CA 1
ATOM 683 C C . ALA A 1 90 ? -12.110 -2.772 24.796 1.00 97.25 90 ALA A C 1
ATOM 685 O O . ALA A 1 90 ? -11.376 -2.999 23.835 1.00 97.25 90 ALA A O 1
ATOM 686 N N . THR A 1 91 ? -12.099 -1.587 25.412 1.00 97.81 91 THR A N 1
ATOM 687 C CA . THR A 1 91 ? -11.224 -0.471 25.012 1.00 97.81 91 THR A CA 1
ATOM 688 C C . THR A 1 91 ? -9.742 -0.801 25.226 1.00 97.81 91 THR A C 1
ATOM 690 O O . THR A 1 91 ? -8.910 -0.558 24.344 1.00 97.81 91 THR A O 1
ATOM 693 N N . ALA A 1 92 ? -9.401 -1.401 26.369 1.00 98.12 92 ALA A N 1
ATOM 694 C CA . ALA A 1 92 ? -8.045 -1.866 26.647 1.00 98.12 92 ALA A CA 1
ATOM 695 C C . ALA A 1 92 ? -7.622 -2.977 25.669 1.00 98.12 92 ALA A C 1
ATOM 697 O O . ALA A 1 92 ? -6.534 -2.916 25.091 1.00 98.12 92 ALA A O 1
ATOM 698 N N . ALA A 1 93 ? -8.506 -3.945 25.408 1.00 98.00 93 ALA A N 1
ATOM 699 C CA . ALA A 1 93 ? -8.265 -5.022 24.452 1.00 98.00 93 ALA A CA 1
ATOM 700 C C . ALA A 1 93 ? -8.022 -4.489 23.032 1.00 98.00 93 ALA A C 1
ATOM 702 O O . ALA A 1 93 ? -7.067 -4.910 22.380 1.00 98.00 93 ALA A O 1
ATOM 703 N N . LEU A 1 94 ? -8.825 -3.524 22.569 1.00 98.31 94 LEU A N 1
ATOM 704 C CA . LEU A 1 94 ? -8.641 -2.876 21.266 1.00 98.31 94 LEU A CA 1
ATOM 705 C C . LEU A 1 94 ? -7.272 -2.206 21.141 1.00 98.31 94 LEU A C 1
ATOM 707 O O . LEU A 1 94 ? -6.629 -2.334 20.104 1.00 98.31 94 LEU A O 1
ATOM 711 N N . THR A 1 95 ? -6.790 -1.569 22.209 1.00 98.31 95 THR A N 1
ATOM 712 C CA . THR A 1 95 ? -5.466 -0.927 22.224 1.00 98.31 95 THR A CA 1
ATOM 713 C C . THR A 1 95 ? -4.348 -1.954 22.019 1.00 98.31 95 THR A C 1
ATOM 715 O O . THR A 1 95 ? -3.443 -1.750 21.208 1.00 98.31 95 THR A O 1
ATOM 718 N N . VAL A 1 96 ? -4.437 -3.101 22.700 1.00 98.38 96 VAL A N 1
ATOM 719 C CA . VAL A 1 96 ? -3.478 -4.207 22.546 1.00 98.38 96 VAL A CA 1
ATOM 720 C C . VAL A 1 96 ? -3.565 -4.832 21.150 1.00 98.38 96 VAL A C 1
ATOM 722 O O . VAL A 1 96 ? -2.536 -5.119 20.538 1.00 98.38 96 VAL A O 1
ATOM 725 N N . ILE A 1 97 ? -4.775 -5.038 20.623 1.00 98.25 97 ILE A N 1
ATOM 726 C CA . ILE A 1 97 ? -4.983 -5.604 19.283 1.00 98.25 97 ILE A CA 1
ATOM 727 C C . ILE A 1 97 ? -4.436 -4.665 18.203 1.00 98.25 97 ILE A C 1
ATOM 729 O O . ILE A 1 97 ? -3.759 -5.133 17.291 1.00 98.25 97 ILE A O 1
ATOM 733 N N . ASP A 1 98 ? -4.666 -3.357 18.316 1.00 97.94 98 ASP A N 1
ATOM 734 C CA . ASP A 1 98 ? -4.151 -2.370 17.364 1.00 97.94 98 ASP A CA 1
ATOM 735 C C . ASP A 1 98 ? -2.616 -2.348 17.349 1.00 97.94 98 ASP A C 1
ATOM 737 O O . ASP A 1 98 ? -2.013 -2.281 16.275 1.00 97.94 98 ASP A O 1
ATOM 741 N N . GLN A 1 99 ? -1.969 -2.470 18.512 1.00 97.94 99 GLN A N 1
ATOM 742 C CA . GLN A 1 99 ? -0.513 -2.600 18.590 1.00 97.94 99 GLN A CA 1
ATOM 743 C C . GLN A 1 99 ? -0.024 -3.885 17.903 1.00 97.94 99 GLN A C 1
ATOM 745 O O . GLN A 1 99 ? 0.858 -3.835 17.044 1.00 97.94 99 GLN A O 1
ATOM 750 N N . ARG A 1 100 ? -0.658 -5.027 18.193 1.00 97.81 100 ARG A N 1
ATOM 751 C CA . ARG A 1 100 ? -0.323 -6.314 17.559 1.00 97.81 100 ARG A CA 1
ATOM 752 C C . ARG A 1 100 ? -0.545 -6.299 16.047 1.00 97.81 100 ARG A C 1
ATOM 754 O O . ARG A 1 100 ? 0.247 -6.875 15.308 1.00 97.81 100 ARG A O 1
ATOM 761 N N . LEU A 1 101 ? -1.586 -5.622 15.561 1.00 97.62 101 LEU A N 1
ATOM 762 C CA . LEU A 1 101 ? -1.830 -5.439 14.128 1.00 97.62 101 LEU A CA 1
ATOM 763 C C . LEU A 1 101 ? -0.720 -4.625 13.459 1.00 97.62 101 LEU A C 1
ATOM 765 O O . LEU A 1 101 ? -0.338 -4.941 12.333 1.00 97.62 101 LEU A O 1
ATOM 769 N N . ARG A 1 102 ? -0.184 -3.595 14.128 1.00 96.88 102 ARG A N 1
ATOM 770 C CA . ARG A 1 102 ? 0.959 -2.821 13.611 1.00 96.88 102 ARG A CA 1
ATOM 771 C C . ARG A 1 102 ? 2.210 -3.686 13.508 1.00 96.88 102 ARG A C 1
ATOM 773 O O . ARG A 1 102 ? 2.872 -3.657 12.475 1.00 96.88 102 ARG A O 1
ATOM 780 N N . GLU A 1 103 ? 2.489 -4.486 14.531 1.00 96.31 103 GLU A N 1
ATOM 781 C CA . GLU A 1 103 ? 3.629 -5.412 14.556 1.00 96.31 103 GLU A CA 1
ATOM 782 C C . GLU A 1 103 ? 3.502 -6.500 13.476 1.00 96.31 103 GLU A C 1
ATOM 784 O O . GLU A 1 103 ? 4.437 -6.740 12.709 1.00 96.31 103 GLU A O 1
ATOM 789 N N . ALA A 1 104 ? 2.317 -7.102 13.342 1.00 96.44 104 ALA A N 1
ATOM 790 C CA . ALA A 1 104 ? 2.034 -8.142 12.352 1.00 96.44 104 ALA A CA 1
ATOM 791 C C . ALA A 1 104 ? 1.951 -7.613 10.908 1.00 96.44 104 ALA A C 1
ATOM 793 O O . ALA A 1 104 ? 2.053 -8.388 9.956 1.00 96.44 104 ALA A O 1
ATOM 794 N N . ARG A 1 105 ? 1.773 -6.300 10.705 1.00 97.06 105 ARG A N 1
ATOM 795 C CA . ARG A 1 105 ? 1.644 -5.710 9.365 1.00 97.06 105 ARG A CA 1
ATOM 796 C C . ARG A 1 105 ? 2.883 -5.947 8.515 1.00 97.06 105 ARG A C 1
ATOM 798 O O . ARG A 1 105 ? 2.744 -6.232 7.329 1.00 97.06 105 ARG A O 1
ATOM 805 N N . SER A 1 106 ? 4.076 -5.831 9.094 1.00 94.56 106 SER A N 1
ATOM 806 C CA . SER A 1 106 ? 5.329 -5.970 8.345 1.00 94.56 106 SER A CA 1
ATOM 807 C C . SER A 1 106 ? 5.530 -7.397 7.841 1.00 94.56 106 SER A C 1
ATOM 809 O O . SER A 1 106 ? 5.909 -7.587 6.687 1.00 94.56 106 SER A O 1
ATOM 811 N N . SER A 1 107 ? 5.236 -8.407 8.665 1.00 95.38 107 SER A N 1
ATOM 812 C CA . SER A 1 107 ? 5.330 -9.812 8.253 1.00 95.38 107 SER A CA 1
ATOM 813 C C . SER A 1 107 ? 4.240 -10.183 7.247 1.00 95.38 107 SER A C 1
ATOM 815 O O . SER A 1 107 ? 4.555 -10.780 6.222 1.00 95.38 107 SER A O 1
ATOM 817 N N . ALA A 1 108 ? 2.993 -9.757 7.468 1.00 96.88 108 ALA A N 1
ATOM 818 C CA . AL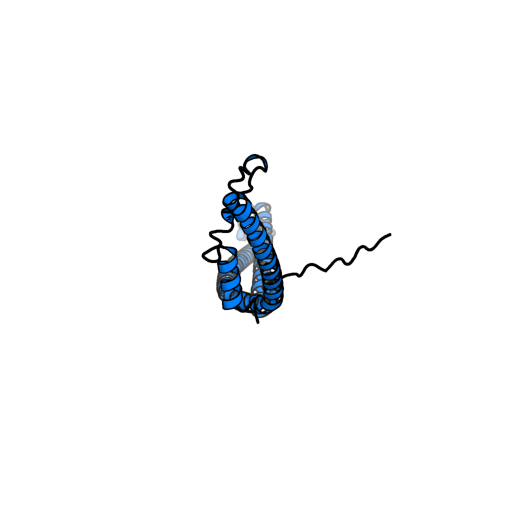A A 1 108 ? 1.901 -9.990 6.523 1.00 96.88 108 ALA A CA 1
ATOM 819 C C . ALA A 1 108 ? 2.155 -9.318 5.163 1.00 96.88 108 ALA A C 1
ATOM 821 O O . ALA A 1 108 ? 1.948 -9.932 4.120 1.00 96.88 108 ALA A O 1
ATOM 822 N N . SER A 1 109 ? 2.674 -8.085 5.165 1.00 97.25 109 SER A N 1
ATOM 823 C CA . SER A 1 109 ? 3.038 -7.374 3.932 1.00 97.25 109 SER A CA 1
ATOM 824 C C . SER A 1 109 ? 4.099 -8.122 3.133 1.00 97.25 109 SER A C 1
ATOM 826 O O . SER A 1 109 ? 4.000 -8.159 1.916 1.00 97.25 109 SER A O 1
ATOM 828 N N . ARG A 1 110 ? 5.094 -8.740 3.787 1.00 97.00 110 ARG A N 1
ATOM 829 C CA . ARG A 1 110 ? 6.121 -9.526 3.082 1.00 97.00 110 ARG A CA 1
ATOM 830 C C . ARG A 1 110 ? 5.513 -10.714 2.346 1.00 97.00 110 ARG A C 1
ATOM 832 O O . ARG A 1 110 ? 5.793 -10.871 1.167 1.00 97.00 110 ARG A O 1
ATOM 839 N N . VAL A 1 111 ? 4.631 -11.468 3.006 1.00 97.50 111 VAL A N 1
ATOM 840 C CA . VAL A 1 111 ? 3.935 -12.611 2.390 1.00 97.50 111 VAL A CA 1
ATOM 841 C C . VAL A 1 111 ? 3.158 -12.168 1.148 1.00 97.50 111 VAL A C 1
ATOM 843 O O . VAL A 1 111 ? 3.326 -12.749 0.081 1.00 97.50 111 VAL A O 1
ATOM 846 N N . VAL A 1 112 ? 2.376 -11.088 1.259 1.00 97.50 112 VAL A N 1
ATOM 847 C CA . VAL A 1 112 ? 1.619 -10.549 0.117 1.00 97.50 112 VAL A CA 1
ATOM 848 C C . VAL A 1 112 ? 2.551 -10.015 -0.977 1.00 97.50 112 VAL A C 1
ATOM 850 O O . VAL A 1 112 ? 2.299 -10.236 -2.157 1.00 97.50 112 VAL A O 1
ATOM 853 N N . CYS A 1 113 ? 3.640 -9.328 -0.625 1.00 96.81 113 CYS A N 1
ATOM 854 C CA . CYS A 1 113 ? 4.616 -8.844 -1.603 1.00 96.81 113 CYS A CA 1
ATOM 855 C C . CYS A 1 113 ? 5.280 -9.991 -2.368 1.00 96.81 113 CYS A C 1
ATOM 857 O O . CYS A 1 113 ? 5.479 -9.863 -3.572 1.00 96.81 113 CYS A O 1
ATOM 859 N N . ASP A 1 114 ? 5.611 -11.094 -1.699 1.00 96.31 114 ASP A N 1
ATOM 860 C CA . ASP A 1 114 ? 6.204 -12.259 -2.350 1.00 96.31 114 ASP A CA 1
ATOM 861 C C . ASP A 1 114 ? 5.204 -12.952 -3.286 1.00 96.31 114 ASP A C 1
ATOM 863 O O . ASP A 1 114 ? 5.584 -13.343 -4.388 1.00 96.31 114 ASP A O 1
ATOM 867 N N . GLU A 1 115 ? 3.920 -12.999 -2.921 1.00 95.69 115 GLU A N 1
ATOM 868 C CA . GLU A 1 115 ? 2.846 -13.473 -3.805 1.00 95.69 115 GLU A CA 1
ATOM 869 C C . GLU A 1 115 ? 2.649 -12.561 -5.030 1.00 95.69 115 GLU A C 1
ATOM 871 O O . GLU A 1 115 ? 2.470 -13.039 -6.148 1.00 95.69 115 GLU A O 1
ATOM 876 N N . VAL A 1 116 ? 2.726 -11.238 -4.848 1.00 97.00 116 VAL A N 1
ATOM 877 C CA . VAL A 1 116 ? 2.550 -10.243 -5.924 1.00 97.00 116 VAL A CA 1
ATOM 878 C C . VAL A 1 116 ? 3.793 -10.113 -6.810 1.00 97.00 116 VAL A C 1
ATOM 880 O O . VAL A 1 116 ? 3.701 -9.630 -7.944 1.00 97.00 116 VAL A O 1
ATOM 883 N N . ARG A 1 117 ? 4.961 -10.548 -6.326 1.00 95.31 117 ARG A N 1
ATOM 884 C CA . ARG A 1 117 ? 6.255 -10.373 -6.995 1.00 95.31 117 ARG A CA 1
ATOM 885 C C . ARG A 1 117 ? 6.263 -10.837 -8.459 1.00 95.31 117 ARG A C 1
ATOM 887 O O . ARG A 1 117 ? 6.771 -10.067 -9.274 1.00 95.31 117 ARG A O 1
ATOM 894 N N . PRO A 1 118 ? 5.708 -12.003 -8.850 1.00 94.75 118 PRO A N 1
ATOM 895 C CA . PRO A 1 118 ? 5.728 -12.445 -10.246 1.00 94.75 118 PRO A CA 1
ATOM 896 C C . PRO A 1 118 ? 4.937 -11.521 -11.180 1.00 94.75 118 PRO A C 1
ATOM 898 O O . PRO A 1 118 ? 5.400 -11.188 -12.270 1.00 94.75 118 PRO A O 1
ATOM 901 N N . GLU A 1 119 ? 3.766 -11.052 -10.746 1.00 95.62 119 GLU A N 1
ATOM 902 C CA . GLU A 1 119 ? 2.956 -10.119 -11.535 1.00 95.62 119 GLU A CA 1
ATOM 903 C C . GLU A 1 119 ? 3.621 -8.741 -11.622 1.00 95.62 119 GLU A C 1
ATOM 905 O O . GLU A 1 119 ? 3.641 -8.119 -12.688 1.00 95.62 119 GLU A O 1
ATOM 910 N N . TYR A 1 120 ? 4.204 -8.266 -10.519 1.00 96.06 120 TYR A N 1
ATOM 911 C CA . TYR A 1 120 ? 4.983 -7.032 -10.515 1.00 96.06 120 TYR A CA 1
ATOM 912 C C . TYR A 1 120 ? 6.166 -7.126 -11.487 1.00 96.06 120 TYR A C 1
ATOM 914 O O . TYR A 1 120 ? 6.326 -6.254 -12.342 1.00 96.06 120 TYR A O 1
ATOM 922 N N . ALA A 1 121 ? 6.927 -8.224 -11.433 1.00 95.88 121 ALA A N 1
ATOM 923 C CA . ALA A 1 121 ? 8.034 -8.501 -12.344 1.00 95.88 121 ALA A CA 1
ATOM 924 C C . ALA A 1 121 ? 7.576 -8.505 -13.809 1.00 95.88 121 ALA A C 1
ATOM 926 O O . ALA A 1 121 ? 8.181 -7.838 -14.646 1.00 95.88 121 ALA A O 1
ATOM 927 N N . ARG A 1 122 ? 6.457 -9.173 -14.123 1.00 95.81 122 ARG A N 1
ATOM 928 C CA . ARG A 1 122 ? 5.878 -9.200 -15.476 1.00 95.81 122 ARG A CA 1
ATOM 929 C C . ARG A 1 122 ? 5.581 -7.793 -16.001 1.00 95.81 122 ARG A C 1
ATOM 931 O O . ARG A 1 122 ? 5.881 -7.494 -17.160 1.00 95.81 122 ARG A O 1
ATOM 938 N N . ARG A 1 123 ? 4.997 -6.930 -15.163 1.00 96.44 123 ARG A N 1
ATOM 939 C CA . ARG A 1 123 ? 4.663 -5.539 -15.519 1.00 96.44 123 ARG A CA 1
ATOM 940 C C . ARG A 1 123 ? 5.904 -4.671 -15.683 1.00 96.44 123 ARG A C 1
ATOM 942 O O . ARG A 1 123 ? 5.980 -3.924 -16.656 1.00 96.44 123 ARG A O 1
ATOM 949 N N . VAL A 1 124 ? 6.879 -4.796 -14.784 1.00 97.19 124 VAL A N 1
ATOM 950 C CA . VAL A 1 124 ? 8.165 -4.093 -14.895 1.00 97.19 124 VAL A CA 1
ATOM 951 C C . VAL A 1 124 ? 8.889 -4.515 -16.171 1.00 97.19 124 VAL A C 1
ATOM 953 O O . VAL A 1 124 ? 9.304 -3.653 -16.937 1.00 97.19 124 VAL A O 1
ATOM 956 N N . ALA A 1 125 ? 8.947 -5.811 -16.480 1.00 95.81 125 ALA A N 1
ATOM 957 C CA . ALA A 1 125 ? 9.567 -6.299 -17.707 1.00 95.81 125 ALA A CA 1
ATOM 958 C C . ALA A 1 125 ? 8.878 -5.768 -18.975 1.00 95.81 125 ALA A C 1
ATOM 960 O O . ALA A 1 125 ? 9.546 -5.439 -19.955 1.00 95.81 125 ALA A O 1
ATOM 961 N N . ALA A 1 126 ? 7.544 -5.664 -18.974 1.00 96.62 126 ALA A N 1
ATOM 962 C CA . ALA A 1 126 ? 6.807 -5.060 -20.082 1.00 96.62 126 ALA A CA 1
ATOM 963 C C . ALA A 1 126 ? 7.148 -3.571 -20.257 1.00 96.62 126 ALA A C 1
ATOM 965 O O . ALA A 1 126 ? 7.356 -3.126 -21.385 1.00 96.62 126 ALA A O 1
ATOM 966 N N . LEU A 1 127 ? 7.266 -2.828 -19.152 1.00 96.69 127 LEU A N 1
ATOM 967 C CA . LEU A 1 127 ? 7.698 -1.433 -19.171 1.00 96.69 127 LEU A CA 1
ATOM 968 C C . LEU A 1 127 ? 9.135 -1.295 -19.692 1.00 96.69 127 LEU A C 1
ATOM 970 O O . LEU A 1 127 ? 9.388 -0.459 -20.553 1.00 96.69 127 LEU A O 1
ATOM 974 N N . CYS A 1 128 ? 10.061 -2.138 -19.234 1.00 96.81 128 CYS A N 1
ATOM 975 C CA . CYS A 1 128 ? 11.445 -2.135 -19.705 1.00 96.81 128 CYS A CA 1
ATOM 976 C C . CYS A 1 128 ? 11.542 -2.364 -21.221 1.00 96.81 128 CYS A C 1
ATOM 978 O O . CYS A 1 128 ? 12.231 -1.606 -21.896 1.00 96.81 128 CYS A O 1
ATOM 980 N N . ARG A 1 129 ? 10.790 -3.324 -21.777 1.00 96.00 129 ARG A N 1
ATOM 981 C CA . ARG A 1 129 ? 10.739 -3.545 -23.236 1.00 96.00 129 ARG A CA 1
ATOM 982 C C . ARG A 1 129 ? 10.225 -2.324 -23.999 1.00 96.00 129 ARG A C 1
ATOM 984 O O . ARG A 1 129 ? 10.771 -1.974 -25.040 1.00 96.00 129 ARG A O 1
ATOM 991 N N . ALA A 1 130 ? 9.192 -1.660 -23.480 1.00 96.94 130 ALA A N 1
ATOM 992 C CA . ALA A 1 130 ? 8.673 -0.437 -24.091 1.00 96.94 130 ALA A CA 1
ATOM 993 C C . ALA A 1 130 ? 9.702 0.707 -24.050 1.00 96.94 130 ALA A C 1
ATOM 995 O O . ALA A 1 130 ? 9.831 1.460 -25.012 1.00 96.94 130 ALA A O 1
ATOM 996 N N . LEU A 1 131 ? 10.464 0.818 -22.960 1.00 95.00 131 LEU A N 1
ATOM 997 C CA . LEU A 1 131 ? 11.525 1.814 -22.827 1.00 95.00 131 LEU A CA 1
ATOM 998 C C . LEU A 1 131 ? 12.723 1.528 -23.741 1.00 95.00 131 LEU A C 1
ATOM 1000 O O . LEU A 1 131 ? 13.317 2.469 -24.256 1.00 95.00 131 LEU A O 1
ATOM 1004 N N . GLU A 1 132 ? 13.064 0.262 -23.982 1.00 94.31 132 GLU A N 1
ATOM 1005 C CA . GLU A 1 132 ? 14.087 -0.103 -24.971 1.00 94.31 132 GLU A CA 1
ATOM 1006 C C . GLU A 1 132 ? 13.658 0.266 -26.392 1.00 94.31 132 GLU A C 1
ATOM 1008 O O . GLU A 1 132 ? 14.445 0.859 -27.129 1.00 94.31 132 GLU A O 1
ATOM 1013 N N . ALA A 1 133 ? 12.397 0.003 -26.751 1.00 95.12 133 ALA A N 1
ATOM 1014 C CA . ALA A 1 133 ? 11.845 0.453 -28.026 1.00 95.12 133 ALA A CA 1
ATOM 1015 C C . ALA A 1 133 ? 11.903 1.986 -28.149 1.00 95.12 133 ALA A C 1
ATOM 1017 O O . ALA A 1 133 ? 12.380 2.510 -29.151 1.00 95.12 133 ALA A O 1
ATOM 1018 N N . LEU A 1 134 ? 11.515 2.717 -27.097 1.00 93.75 134 LEU A N 1
ATOM 1019 C CA . LEU A 1 134 ? 11.619 4.178 -27.067 1.00 93.75 134 LEU A CA 1
ATOM 1020 C C . LEU A 1 134 ? 13.069 4.669 -27.203 1.00 93.75 134 LEU A C 1
ATOM 1022 O O . LEU A 1 134 ? 13.313 5.669 -27.873 1.00 93.75 134 LEU A O 1
ATOM 1026 N N . ALA A 1 135 ? 14.034 3.993 -26.578 1.00 91.69 135 ALA A N 1
ATOM 1027 C CA . ALA A 1 135 ? 15.444 4.349 -26.695 1.00 91.69 135 ALA A CA 1
ATOM 1028 C C . ALA A 1 135 ? 15.960 4.184 -28.134 1.00 91.69 135 A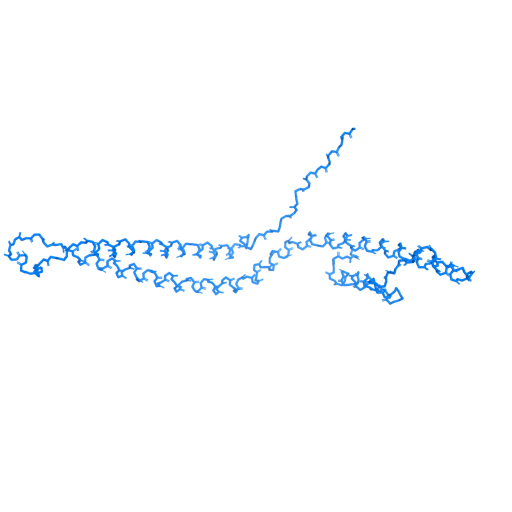LA A C 1
ATOM 1030 O O . ALA A 1 135 ? 16.724 5.030 -28.600 1.00 91.69 135 ALA A O 1
ATOM 1031 N N . ALA A 1 136 ? 15.514 3.143 -28.846 1.00 91.56 136 ALA A N 1
ATOM 1032 C CA . ALA A 1 136 ? 15.843 2.941 -30.255 1.00 91.56 136 ALA A CA 1
ATOM 1033 C C . ALA A 1 136 ? 15.262 4.057 -31.144 1.00 91.56 136 ALA A C 1
ATOM 1035 O O . ALA A 1 136 ? 15.998 4.655 -31.928 1.00 91.56 136 ALA A O 1
ATOM 1036 N N . GLU A 1 137 ? 13.985 4.407 -30.960 1.00 94.75 137 GLU A N 1
ATOM 1037 C CA . GLU A 1 137 ? 13.337 5.498 -31.708 1.00 94.75 137 GLU A CA 1
ATOM 1038 C C . GLU A 1 137 ? 13.971 6.860 -31.409 1.00 94.75 137 GLU A C 1
ATOM 1040 O O . GLU A 1 137 ? 14.202 7.672 -32.305 1.00 94.75 137 GLU A O 1
ATOM 1045 N N . ARG A 1 138 ? 14.329 7.103 -30.144 1.00 91.38 138 ARG A N 1
ATOM 1046 C CA . ARG A 1 138 ? 15.064 8.307 -29.755 1.00 91.38 138 ARG A CA 1
ATOM 1047 C C . ARG A 1 138 ? 16.404 8.391 -30.476 1.00 91.38 138 ARG A C 1
ATOM 1049 O O . ARG A 1 138 ? 16.755 9.464 -30.956 1.00 91.38 138 ARG A O 1
ATOM 1056 N N . LYS A 1 139 ? 17.147 7.284 -30.553 1.00 90.75 139 LYS A N 1
ATOM 1057 C CA . LYS A 1 139 ? 18.418 7.255 -31.275 1.00 90.75 139 LYS A CA 1
ATOM 1058 C C . LYS A 1 139 ? 18.219 7.597 -32.752 1.00 90.75 139 LYS A C 1
ATOM 1060 O O . LYS A 1 139 ? 18.960 8.424 -33.265 1.00 90.75 139 LYS A O 1
ATOM 1065 N N . ALA A 1 140 ? 17.211 7.023 -33.408 1.00 92.44 140 ALA A N 1
ATOM 1066 C CA . ALA A 1 140 ? 16.902 7.343 -34.802 1.00 92.44 140 ALA A CA 1
ATOM 1067 C C . ALA A 1 140 ? 16.555 8.834 -34.996 1.00 92.44 140 ALA A C 1
ATOM 1069 O O . ALA A 1 140 ? 17.006 9.454 -35.958 1.00 92.44 140 ALA A O 1
ATOM 1070 N N . TYR A 1 141 ? 15.809 9.426 -34.057 1.00 92.44 141 TYR A N 1
ATOM 1071 C CA . TYR A 1 141 ? 15.518 10.862 -34.048 1.00 92.44 141 TYR A CA 1
ATOM 1072 C C . TYR A 1 141 ? 16.781 11.722 -33.885 1.00 92.44 141 TYR A C 1
ATOM 1074 O O . TYR A 1 141 ? 16.984 12.668 -34.647 1.00 92.44 141 TYR A O 1
ATOM 1082 N N . ASP A 1 142 ? 17.643 11.392 -32.919 1.00 90.88 142 ASP A N 1
ATOM 1083 C CA . ASP A 1 142 ? 18.899 12.113 -32.688 1.00 90.88 142 ASP A CA 1
ATOM 1084 C C . ASP A 1 142 ? 19.875 11.954 -33.871 1.00 90.88 142 ASP A C 1
ATOM 1086 O O . ASP A 1 142 ? 20.543 12.919 -34.236 1.00 90.88 142 ASP A O 1
ATOM 1090 N N . ASP A 1 143 ? 19.908 10.786 -34.522 1.00 93.12 143 ASP A N 1
ATOM 1091 C CA . ASP A 1 143 ? 20.721 10.538 -35.719 1.00 93.12 143 ASP A CA 1
ATOM 1092 C C . ASP A 1 143 ? 20.239 11.389 -36.912 1.00 93.12 143 ASP A C 1
ATOM 1094 O O . ASP A 1 143 ? 21.059 11.994 -37.602 1.00 93.12 143 ASP A O 1
ATOM 1098 N N . LEU A 1 144 ? 18.921 11.495 -37.143 1.00 94.62 144 LEU A N 1
ATOM 1099 C CA . LEU A 1 144 ? 18.357 12.379 -38.176 1.00 94.62 144 LEU A CA 1
ATOM 1100 C C . LEU A 1 144 ? 18.698 13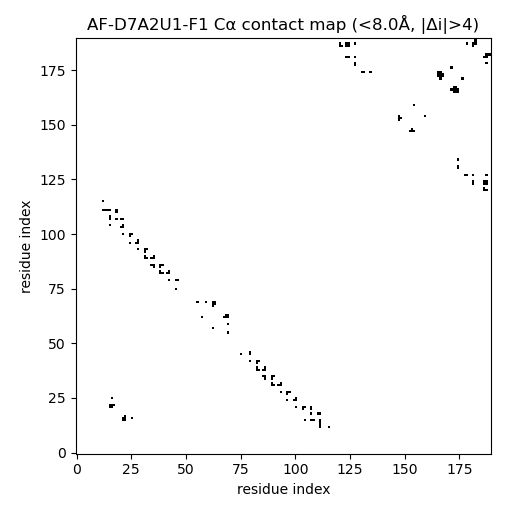.846 -37.900 1.00 94.62 144 LEU A C 1
ATOM 1102 O O . LEU A 1 144 ? 19.094 14.580 -38.804 1.00 94.62 144 LEU A O 1
ATOM 1106 N N . ARG A 1 145 ? 18.562 14.273 -36.642 1.00 92.50 145 ARG A N 1
ATOM 1107 C CA . ARG A 1 145 ? 18.931 15.625 -36.225 1.00 92.50 145 ARG A CA 1
ATOM 1108 C C . ARG A 1 145 ? 20.412 15.901 -36.478 1.00 92.50 145 ARG A C 1
ATOM 1110 O O . ARG A 1 145 ? 20.741 16.943 -37.034 1.00 92.50 145 ARG A O 1
ATOM 1117 N N . GLY A 1 146 ? 21.281 14.950 -36.140 1.00 92.00 146 GLY A N 1
ATOM 1118 C CA . GLY A 1 146 ? 22.713 15.037 -36.415 1.00 92.00 146 GLY A CA 1
ATOM 1119 C C . GLY A 1 146 ? 23.038 15.133 -37.908 1.00 92.00 146 GLY A C 1
ATOM 1120 O O . GLY A 1 146 ? 23.933 15.883 -38.274 1.00 92.00 146 GLY A O 1
ATOM 1121 N N . GLN A 1 147 ? 22.297 14.437 -38.780 1.00 96.31 147 GLN A N 1
ATOM 1122 C CA . GLN A 1 147 ? 22.454 14.560 -40.238 1.00 96.31 147 GLN A CA 1
ATOM 1123 C C . GLN A 1 147 ? 22.063 15.952 -40.747 1.00 96.31 147 GLN A C 1
ATOM 1125 O O . GLN A 1 147 ? 22.790 16.533 -41.544 1.00 96.31 147 GLN A O 1
ATOM 1130 N N . LEU A 1 148 ? 20.946 16.510 -40.267 1.00 95.44 148 LEU A N 1
ATOM 1131 C CA . LEU A 1 148 ? 20.529 17.872 -40.624 1.00 95.44 148 LEU A CA 1
ATOM 1132 C C . LEU A 1 148 ? 21.571 18.907 -40.184 1.00 95.44 148 LEU A C 1
ATOM 1134 O O . LEU A 1 148 ? 21.897 19.810 -40.947 1.00 95.44 148 LEU A O 1
ATOM 1138 N N . GLU A 1 149 ? 22.105 18.754 -38.970 1.00 93.88 149 GLU A N 1
ATOM 1139 C CA . GLU A 1 149 ? 23.172 19.608 -38.443 1.00 93.88 149 GLU A CA 1
ATOM 1140 C C . GLU A 1 149 ? 24.480 19.452 -39.244 1.00 93.88 149 GLU A C 1
ATOM 1142 O O . GLU A 1 149 ? 25.134 20.450 -39.520 1.00 93.88 149 GLU A O 1
ATOM 1147 N N . ALA A 1 150 ? 24.847 18.235 -39.662 1.00 97.00 150 ALA A N 1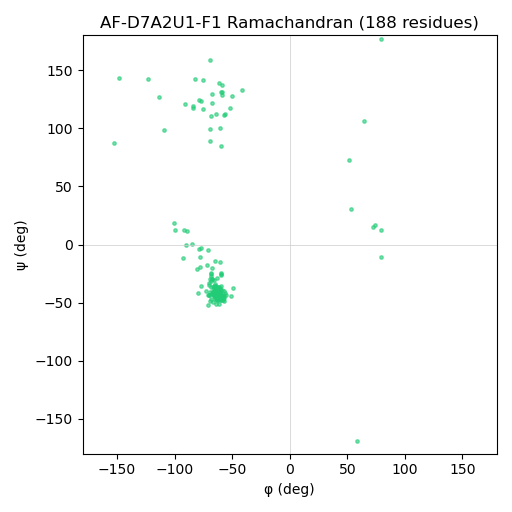
ATOM 1148 C CA . ALA A 1 150 ? 26.069 17.969 -40.429 1.00 97.00 150 ALA A CA 1
ATOM 1149 C C . ALA A 1 150 ? 26.043 18.532 -41.861 1.00 97.00 150 ALA A C 1
ATOM 1151 O O . ALA A 1 150 ? 27.091 18.884 -42.395 1.00 97.00 150 ALA A O 1
ATOM 1152 N N . GLU A 1 151 ? 24.861 18.623 -42.469 1.00 97.62 151 GLU A N 1
ATOM 1153 C CA . GLU A 1 151 ? 24.649 19.214 -43.798 1.00 97.62 151 GLU A CA 1
ATOM 1154 C C . GLU A 1 151 ? 24.368 20.732 -43.732 1.00 97.62 151 GLU A C 1
ATOM 1156 O O . GLU A 1 151 ? 23.914 21.324 -44.712 1.00 97.62 151 GLU A O 1
ATOM 1161 N N . ASP A 1 152 ? 24.587 21.370 -42.571 1.00 95.75 152 ASP A N 1
ATOM 1162 C CA . ASP A 1 152 ? 24.298 22.788 -42.304 1.00 95.75 152 ASP A CA 1
ATOM 1163 C C . ASP A 1 152 ? 22.842 23.198 -42.637 1.00 95.75 152 ASP A C 1
ATOM 1165 O O . ASP A 1 152 ? 22.538 24.345 -42.989 1.00 95.75 152 ASP A O 1
ATOM 1169 N N . ILE A 1 153 ? 21.892 22.265 -42.509 1.00 96.38 153 ILE A N 1
ATOM 1170 C CA . ILE A 1 153 ? 20.479 22.500 -42.818 1.00 96.38 153 ILE A CA 1
ATOM 1171 C C . ILE A 1 153 ? 19.783 23.144 -41.616 1.00 96.38 153 ILE A C 1
ATOM 1173 O O . ILE A 1 153 ? 19.629 22.551 -40.547 1.00 96.38 153 ILE A O 1
ATOM 1177 N N . ALA A 1 154 ? 19.254 24.354 -41.816 1.00 92.06 154 ALA A N 1
ATOM 1178 C CA . ALA A 1 154 ? 18.400 25.017 -40.836 1.00 92.06 154 ALA A CA 1
ATOM 1179 C C . ALA A 1 154 ? 17.040 24.301 -40.713 1.00 92.06 154 ALA A C 1
ATOM 1181 O O . ALA A 1 1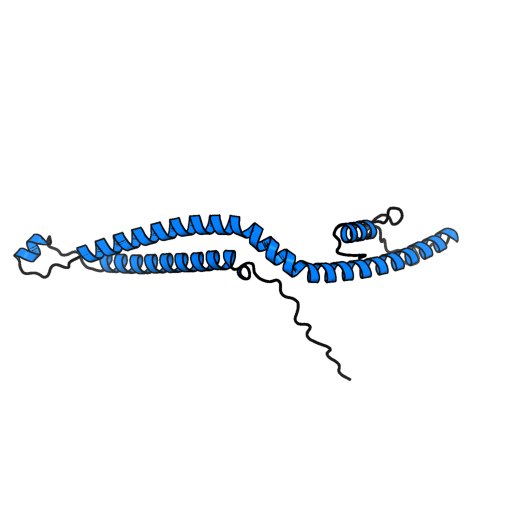54 ? 16.123 24.509 -41.506 1.00 92.06 154 ALA A O 1
ATOM 1182 N N . TRP A 1 155 ? 16.895 23.473 -39.681 1.00 92.19 155 TRP A N 1
ATOM 1183 C CA . TRP A 1 155 ? 15.719 22.627 -39.442 1.00 92.19 155 TRP A CA 1
ATOM 1184 C C . TRP A 1 155 ? 14.730 23.205 -38.413 1.00 92.19 155 TRP A C 1
ATOM 1186 O O . TRP A 1 155 ? 13.795 22.531 -37.981 1.00 92.19 155 TRP A O 1
ATOM 1196 N N . SER A 1 156 ? 14.889 24.478 -38.040 1.00 91.12 156 SER A N 1
ATOM 1197 C CA . SER A 1 156 ? 13.998 25.186 -37.106 1.00 91.12 156 SER A CA 1
ATOM 1198 C C . SER A 1 156 ? 12.542 25.250 -37.584 1.00 91.12 156 SER A C 1
ATOM 1200 O O . SER A 1 156 ? 11.623 25.297 -36.768 1.00 91.12 156 SER A O 1
ATOM 1202 N N . THR A 1 157 ? 12.314 25.187 -38.897 1.00 92.88 157 THR A N 1
ATOM 1203 C CA . THR A 1 157 ? 10.981 25.145 -39.517 1.00 92.88 157 THR A CA 1
ATOM 1204 C C . THR A 1 157 ? 10.219 23.851 -39.232 1.00 92.88 157 THR A C 1
ATOM 1206 O O . THR A 1 157 ? 8.993 23.852 -39.307 1.00 92.88 157 THR A O 1
ATOM 1209 N N . LEU A 1 158 ? 10.909 22.768 -38.848 1.00 92.06 158 LEU A N 1
ATOM 1210 C CA . LEU A 1 158 ? 10.283 21.504 -38.444 1.00 92.06 158 LEU A CA 1
ATOM 1211 C C . LEU A 1 158 ? 9.695 21.550 -37.026 1.00 92.06 158 LEU A C 1
ATOM 1213 O O . LEU A 1 158 ? 9.087 20.575 -36.597 1.00 92.06 158 LEU A O 1
ATOM 1217 N N . ASN A 1 159 ? 9.865 22.667 -36.309 1.00 91.44 159 ASN A N 1
ATOM 1218 C CA . ASN A 1 159 ? 9.506 22.827 -34.901 1.00 91.44 159 ASN A CA 1
ATOM 1219 C C . ASN A 1 159 ? 10.083 21.694 -34.019 1.00 91.44 159 ASN A C 1
ATOM 1221 O O . ASN A 1 159 ? 9.346 20.809 -33.574 1.00 91.44 159 ASN A O 1
ATOM 1225 N N . PRO A 1 160 ? 11.409 21.701 -33.786 1.00 86.56 160 PRO A N 1
ATOM 1226 C CA . PRO A 1 160 ? 12.112 20.661 -33.044 1.00 86.56 160 PRO A CA 1
ATOM 1227 C C . PRO A 1 160 ? 11.475 20.319 -31.697 1.00 86.56 160 PRO A C 1
ATOM 1229 O O . PRO A 1 160 ? 11.296 21.185 -30.839 1.00 86.56 160 PRO A O 1
ATOM 1232 N N . MET A 1 161 ? 11.219 19.033 -31.463 1.00 89.50 161 MET A N 1
ATOM 1233 C CA . MET A 1 161 ? 10.728 18.558 -30.171 1.00 89.50 161 MET A CA 1
ATOM 1234 C C . MET A 1 161 ? 11.914 18.184 -29.279 1.00 89.50 161 MET A C 1
ATOM 1236 O O . MET A 1 161 ? 12.730 17.325 -29.619 1.00 89.50 161 MET A O 1
ATOM 1240 N N . SER A 1 162 ? 12.025 18.831 -28.118 1.00 84.56 162 SER A N 1
ATOM 1241 C CA . SER A 1 162 ? 13.081 18.514 -27.154 1.00 84.56 162 SER A CA 1
ATOM 1242 C C . SER A 1 162 ? 12.740 17.252 -26.363 1.00 84.56 162 SER A C 1
ATOM 1244 O O . SER A 1 162 ? 11.718 17.178 -25.679 1.00 84.56 162 SER A O 1
ATOM 1246 N N . LEU A 1 163 ? 13.645 16.272 -26.405 1.00 88.19 163 LEU A N 1
ATOM 1247 C CA . LEU A 1 163 ? 13.578 15.041 -25.612 1.00 88.19 163 LEU A CA 1
ATOM 1248 C C . LEU A 1 163 ? 14.492 15.090 -24.375 1.00 88.19 163 LEU A C 1
ATOM 1250 O O . LEU A 1 163 ? 14.816 14.055 -23.796 1.00 88.19 163 LEU A O 1
ATOM 1254 N N . GLY A 1 164 ? 14.916 16.287 -23.947 1.00 85.69 164 GLY A N 1
ATOM 1255 C CA . GLY A 1 164 ? 15.843 16.463 -22.820 1.00 85.69 164 GLY A CA 1
ATOM 1256 C C . GLY A 1 164 ? 15.336 15.892 -21.489 1.00 85.69 164 GLY A C 1
ATOM 1257 O O . GLY A 1 164 ? 16.132 15.476 -20.653 1.00 85.69 164 GLY A O 1
ATOM 1258 N N . TRP A 1 165 ? 14.016 15.780 -21.320 1.00 87.94 165 TRP A N 1
ATOM 1259 C CA . TRP A 1 165 ? 13.380 15.163 -20.151 1.00 87.94 165 TRP A CA 1
ATOM 1260 C C . TRP A 1 165 ? 13.666 13.657 -20.011 1.00 87.94 165 TRP A C 1
ATOM 1262 O O . TRP A 1 165 ? 13.435 13.103 -18.942 1.00 87.94 165 TRP A O 1
ATOM 1272 N N . LEU A 1 166 ? 14.187 12.991 -21.051 1.00 89.00 166 LEU A N 1
ATOM 1273 C CA . LEU A 1 166 ? 14.678 11.607 -20.993 1.00 89.00 166 LEU A CA 1
ATOM 1274 C C . LEU A 1 166 ? 16.133 11.504 -20.495 1.00 89.00 166 LEU A C 1
ATOM 1276 O O . LEU A 1 166 ? 16.681 10.402 -20.397 1.00 89.00 166 LEU A O 1
ATOM 1280 N N . GLY A 1 167 ? 16.766 12.632 -20.167 1.00 88.44 167 GLY A N 1
ATOM 1281 C CA . GLY A 1 167 ? 18.161 12.716 -19.742 1.00 88.44 167 GLY A CA 1
ATOM 1282 C C . GLY A 1 167 ? 19.154 12.645 -20.906 1.00 88.44 167 GLY A C 1
ATOM 1283 O O . GLY A 1 167 ? 18.774 12.466 -22.068 1.00 88.44 167 GLY A O 1
ATOM 1284 N N . ASN A 1 168 ? 20.445 12.784 -20.594 1.00 82.19 168 ASN A N 1
ATOM 1285 C CA . ASN A 1 168 ? 21.526 12.760 -21.583 1.00 82.19 168 ASN A CA 1
ATOM 1286 C C . ASN A 1 168 ? 21.665 11.358 -22.213 1.00 82.19 168 ASN A C 1
ATOM 1288 O O . ASN A 1 168 ? 21.886 10.400 -21.471 1.00 82.19 168 ASN A O 1
ATOM 1292 N N . PRO A 1 169 ? 21.550 11.205 -23.547 1.00 74.56 169 PRO A N 1
ATOM 1293 C CA . PRO A 1 169 ? 21.662 9.898 -24.188 1.00 74.56 169 PRO A CA 1
ATOM 1294 C C . PRO A 1 169 ? 23.084 9.318 -24.118 1.00 74.56 169 PRO A C 1
ATOM 1296 O O . PRO A 1 169 ? 23.223 8.098 -24.111 1.00 74.56 169 PRO A O 1
ATOM 1299 N N . VAL A 1 170 ? 24.121 10.160 -23.998 1.00 73.50 170 VAL A N 1
ATOM 1300 C CA . VAL A 1 170 ? 25.528 9.721 -23.892 1.00 73.50 170 VAL A CA 1
ATOM 1301 C C . VAL A 1 170 ? 25.783 8.949 -22.592 1.00 73.50 170 VAL A C 1
ATOM 1303 O O . VAL A 1 170 ? 26.484 7.942 -22.602 1.00 73.50 170 VAL A O 1
ATOM 1306 N N . ASP A 1 171 ? 25.139 9.355 -21.496 1.00 74.62 171 ASP A N 1
ATOM 1307 C CA . ASP A 1 171 ? 25.283 8.725 -20.174 1.00 74.62 171 ASP A CA 1
ATOM 1308 C C . ASP A 1 171 ? 24.237 7.616 -19.928 1.00 74.62 171 ASP A C 1
ATOM 1310 O O . ASP A 1 171 ? 24.010 7.187 -18.796 1.00 74.62 171 ASP A O 1
ATOM 1314 N N . GLY A 1 172 ? 23.526 7.182 -20.976 1.00 71.56 172 GLY A N 1
ATOM 1315 C CA . GLY A 1 172 ? 22.419 6.221 -20.895 1.00 71.56 172 GLY A CA 1
ATOM 1316 C C . GLY A 1 172 ? 21.079 6.814 -20.434 1.00 71.56 172 GLY A C 1
ATOM 1317 O O . GLY A 1 172 ? 20.043 6.161 -20.572 1.00 71.56 172 GLY A O 1
ATOM 1318 N N . GLY A 1 173 ? 21.062 8.056 -19.948 1.00 87.75 173 GLY A N 1
ATOM 1319 C CA . GLY A 1 173 ? 19.855 8.806 -19.597 1.00 87.75 173 GLY A CA 1
ATOM 1320 C C . GLY A 1 173 ? 18.971 8.134 -18.540 1.00 87.75 173 GLY A C 1
ATOM 1321 O O . GLY A 1 173 ? 19.333 7.145 -17.901 1.00 87.75 173 GLY A O 1
ATOM 1322 N N . HIS A 1 174 ? 17.762 8.662 -18.350 1.00 92.50 174 HIS A N 1
ATOM 1323 C CA . HIS A 1 174 ? 16.822 8.115 -17.367 1.00 92.50 174 HIS A CA 1
ATOM 1324 C C . HIS A 1 174 ? 16.322 6.715 -17.747 1.00 92.50 174 HIS A C 1
ATOM 1326 O O . HIS A 1 174 ? 16.060 5.900 -16.862 1.00 92.50 174 HIS A O 1
ATOM 1332 N N . ILE A 1 175 ? 16.255 6.408 -19.048 1.00 92.62 175 ILE A N 1
ATOM 1333 C CA . ILE A 1 175 ? 15.900 5.071 -19.539 1.00 92.62 175 ILE A CA 1
ATOM 1334 C C . ILE A 1 175 ? 16.954 4.045 -19.104 1.00 92.62 175 ILE A C 1
ATOM 1336 O O . ILE A 1 175 ? 16.604 3.034 -18.500 1.00 92.62 175 ILE A O 1
ATOM 1340 N N . GLY A 1 176 ? 18.239 4.308 -19.353 1.00 91.81 176 GLY A N 1
ATOM 1341 C CA . GLY A 1 176 ? 19.325 3.396 -18.994 1.00 91.81 176 GLY A CA 1
ATOM 1342 C C . GLY A 1 176 ? 19.428 3.170 -17.487 1.00 91.81 176 GLY A C 1
ATOM 1343 O O . GLY A 1 176 ? 19.575 2.026 -17.056 1.00 91.81 176 GLY A O 1
ATOM 1344 N N . VAL A 1 177 ? 19.264 4.230 -16.684 1.00 93.06 177 VAL A N 1
ATOM 1345 C CA . VAL A 1 177 ? 19.209 4.131 -15.214 1.00 93.06 177 VAL A CA 1
ATOM 1346 C C . VAL A 1 177 ? 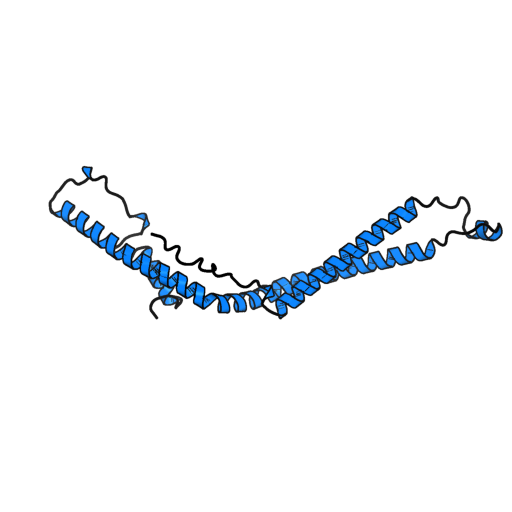18.074 3.207 -14.772 1.00 93.06 177 VAL A C 1
ATOM 1348 O O . VAL A 1 177 ? 18.301 2.297 -13.978 1.00 93.06 177 VAL A O 1
ATOM 1351 N N . PHE A 1 178 ? 16.871 3.381 -15.325 1.00 94.44 178 PHE A N 1
ATOM 1352 C CA . PHE A 1 178 ? 15.727 2.540 -14.981 1.00 94.44 178 PHE A CA 1
ATOM 1353 C C . PHE A 1 178 ? 15.936 1.073 -15.384 1.00 94.44 178 PHE A C 1
ATOM 1355 O O . PHE A 1 178 ? 15.699 0.172 -14.579 1.00 94.44 178 PHE A O 1
ATOM 1362 N N . LEU A 1 179 ? 16.420 0.820 -16.606 1.00 94.31 179 LEU A N 1
ATOM 1363 C CA . LEU A 1 179 ? 16.716 -0.534 -17.087 1.00 94.31 179 LEU A CA 1
ATOM 1364 C C . LEU A 1 179 ? 17.774 -1.220 -16.218 1.00 94.31 179 LEU A C 1
ATOM 1366 O O . LEU A 1 179 ? 17.636 -2.402 -15.902 1.00 94.31 179 LEU A O 1
ATOM 1370 N N . LYS A 1 180 ? 18.807 -0.482 -15.797 1.00 94.19 180 LYS A N 1
ATOM 1371 C CA . LYS A 1 180 ? 19.825 -0.974 -14.866 1.00 94.19 180 LYS A CA 1
ATOM 1372 C 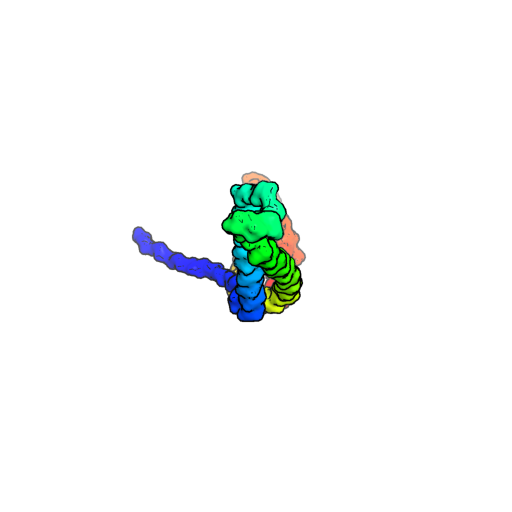C . LYS A 1 180 ? 19.204 -1.359 -13.522 1.00 94.19 180 LYS A C 1
ATOM 1374 O O . LYS A 1 180 ? 19.385 -2.495 -13.096 1.00 94.19 180 LYS A O 1
ATOM 1379 N N . SER A 1 181 ? 18.418 -0.478 -12.902 1.00 95.25 181 SER A N 1
ATOM 1380 C CA . SER A 1 181 ? 17.758 -0.775 -11.623 1.00 95.25 181 SER A CA 1
ATOM 1381 C C . SER A 1 181 ? 16.795 -1.963 -11.713 1.00 95.25 181 SER A C 1
ATOM 1383 O O . SER A 1 181 ? 16.727 -2.771 -10.790 1.00 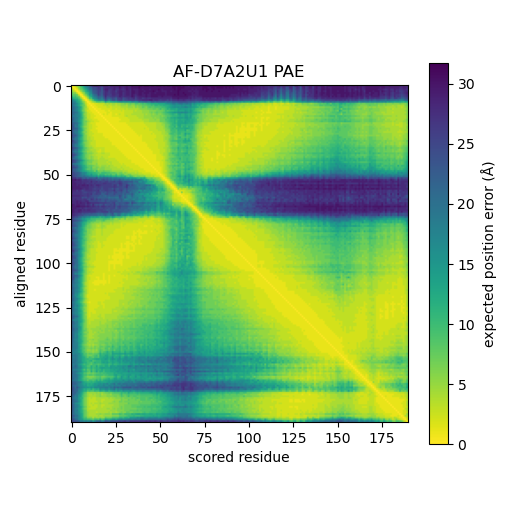95.25 181 SER A O 1
ATOM 1385 N N . ALA A 1 182 ? 16.074 -2.118 -12.828 1.00 95.50 182 ALA A N 1
ATOM 1386 C CA . ALA A 1 182 ? 15.190 -3.262 -13.044 1.00 95.50 182 ALA A CA 1
ATOM 1387 C C . ALA A 1 182 ? 15.960 -4.590 -13.165 1.00 95.50 182 ALA A 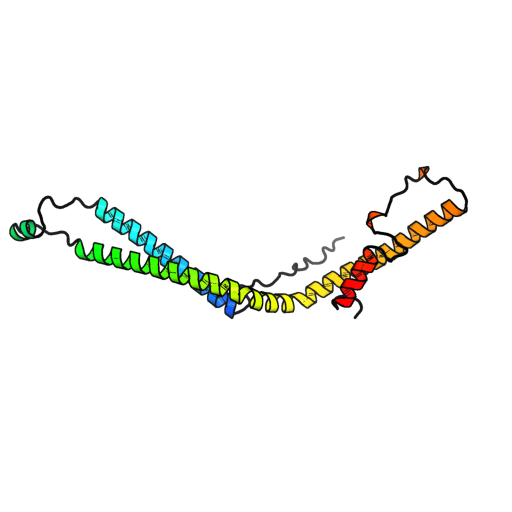C 1
ATOM 1389 O O . ALA A 1 182 ? 15.490 -5.609 -12.654 1.00 95.50 182 ALA A O 1
ATOM 1390 N N . ARG A 1 183 ? 17.145 -4.578 -13.795 1.00 95.12 183 ARG A N 1
ATOM 1391 C CA . ARG A 1 183 ? 18.049 -5.740 -13.871 1.00 95.12 183 ARG A CA 1
ATOM 1392 C C . ARG A 1 183 ? 18.653 -6.082 -12.514 1.00 95.12 183 ARG A C 1
ATOM 1394 O O . ARG A 1 183 ? 18.593 -7.231 -12.098 1.00 95.12 183 ARG A O 1
ATOM 1401 N N . GLU A 1 184 ? 19.162 -5.085 -11.793 1.00 95.56 184 GLU A N 1
ATOM 1402 C CA . GLU A 1 184 ? 19.720 -5.261 -10.442 1.00 95.56 184 GLU A CA 1
ATOM 1403 C C . GLU A 1 184 ? 18.683 -5.817 -9.456 1.00 95.56 184 GLU A C 1
ATOM 1405 O O . GLU A 1 184 ? 19.008 -6.642 -8.606 1.00 95.56 184 GLU A O 1
ATOM 1410 N N . ALA A 1 185 ? 17.418 -5.415 -9.599 1.00 93.81 185 ALA A N 1
ATOM 1411 C CA . ALA A 1 185 ? 16.312 -5.937 -8.803 1.00 93.81 185 ALA A CA 1
ATOM 1412 C C . ALA A 1 185 ? 15.791 -7.316 -9.270 1.00 93.81 185 ALA A C 1
ATOM 1414 O O . ALA A 1 185 ? 14.898 -7.874 -8.630 1.00 93.81 185 ALA A O 1
ATOM 1415 N N . GLY A 1 186 ? 16.316 -7.869 -10.370 1.00 94.19 186 GLY A N 1
ATOM 1416 C CA . GLY A 1 186 ? 15.921 -9.170 -10.920 1.00 94.19 186 GLY A CA 1
ATOM 1417 C C . GLY A 1 186 ? 14.563 -9.185 -11.630 1.00 94.19 186 GLY A C 1
ATOM 1418 O O . GLY A 1 186 ? 13.989 -10.253 -11.834 1.00 94.19 186 GLY A O 1
ATOM 1419 N N . TYR A 1 187 ? 14.025 -8.019 -11.996 1.00 93.56 187 TYR A N 1
ATOM 1420 C CA . TYR A 1 187 ? 12.735 -7.894 -12.686 1.00 93.56 187 TYR A CA 1
ATOM 1421 C C . TYR A 1 187 ? 12.852 -7.872 -14.210 1.00 93.56 187 TYR A C 1
ATOM 1423 O O . TYR A 1 187 ? 11.840 -7.965 -14.905 1.00 93.56 187 TYR A O 1
ATOM 1431 N N . TYR A 1 188 ? 14.064 -7.719 -14.738 1.00 91.50 188 TYR A N 1
ATOM 1432 C CA . TYR A 1 188 ? 14.309 -7.604 -16.166 1.00 91.50 188 TYR A CA 1
ATOM 1433 C C . TYR A 1 188 ? 15.664 -8.204 -16.547 1.00 91.50 188 TYR A C 1
ATOM 1435 O O . TYR A 1 188 ? 16.618 -8.049 -15.797 1.00 91.50 188 TYR A O 1
ATOM 1443 N N . GLY A 1 189 ? 15.769 -8.849 -17.712 1.00 80.56 189 GLY A N 1
ATOM 1444 C CA . GLY A 1 189 ? 17.045 -9.362 -18.233 1.00 80.56 189 GLY A CA 1
ATOM 1445 C C . GLY A 1 189 ? 17.544 -10.688 -17.644 1.00 80.56 189 GLY A C 1
ATOM 1446 O O . GLY A 1 189 ? 18.700 -11.025 -17.886 1.00 80.56 189 GLY A O 1
ATOM 1447 N N . ASN A 1 190 ? 16.692 -11.415 -16.912 1.00 57.53 190 ASN A N 1
ATOM 1448 C CA . ASN A 1 190 ? 16.868 -12.849 -16.651 1.00 57.53 190 ASN A CA 1
ATOM 1449 C C . ASN A 1 190 ? 16.287 -13.684 -17.794 1.00 57.53 190 ASN A C 1
ATOM 1451 O O . ASN A 1 190 ? 15.270 -13.233 -18.377 1.00 57.53 190 ASN A O 1
#

Sequence (190 aa):
MAKATTTDSAYRVPPLTSVPAYAALAAKRAEMQDLQTASRRELRKLERELTETPMPALRAGVAALLGEATVEQSGVHERIADLKRTDRDATAALTVIDQRLREARSSASRVVCDEVRPEYARRVAALCRALEALAAERKAYDDLRGQLEAEDIAWSTLNPMSLGWLGNPVDGGHIGVFLKSAREAGYYGN

Organism: Ancylobacter novellus (strain ATCC 8093 / DSM 506 / JCM 20403 / CCM 1077 / IAM 12100 / NBRC 12443 / NCIMB 10456) (NCBI:txid639283)

Mean predicted aligned error: 9.85 Å

Radius of gyration: 35.79 Å; Cα contacts (8 Å, |Δi|>4): 101; chains: 1; bounding box: 73×41×100 Å

pLDDT: mean 87.28, std 15.26, range [36.94, 98.38]